Protein AF-A0A383ABK2-F1 (afdb_monomer)

Nearest PDB structures (foldseek):
  7lbv-assembly1_A  TM=5.740E-01  e=1.210E-03  Cutibacterium acnes
  1w8o-assembly1_A  TM=5.977E-01  e=2.515E-03  Micromonospora viridifaciens
  2ber-assembly1_A  TM=5.887E-01  e=2.649E-03  Micromonospora viridifaciens
  1eut-assembly1_A  TM=6.131E-01  e=5.799E-03  Micromonospora viridifaciens
  6tvi-assembly1_AAA  TM=5.372E-01  e=9.731E-02  Salmonella enterica subsp. enterica serovar Typhimurium str. LT2

pLDDT: mean 92.44, std 6.37, range [46.06, 98.0]

Sequence (252 aa):
NAAQARYPSAISSEEYPYAIWTETTSEVDDWSENCSEWGGRPYFSYDEFGWYGESWRYPAEIDPFYDCTKDLWTGSVGHGYDSTTDHVSVVFDDWTRGGSYLFKSEAVEDGYIVNGFETLIVNPAHLGTDGYSSAAILSMNDNGQGLLGIDGIFAGNDMDAGTCTAPAANITCNKTAMFKITDNFGQSWYGDQSAFDFYYVPDEVFDDILSTWPNTDVDPCTGEISEIDNFWSWYEFDMRVDGDGNPHIVMS

Radius of gyration: 20.25 Å; Cα contacts (8 Å, |Δi|>4): 611; chains: 1; bounding box: 54×49×58 Å

Foldseek 3Di:
DDFDWPQWDWDDDPFKTKIKTWTFPQPDPPRDPQFDPGQTFIWMWIQLRGPPNPRIDDIDGLAPPRDRNWAWHNKAKEWADDPPFIKIKIKTATPRQGAIWMWIFPGQDSNDGHIDHIDRPGDCQQFDDPPQKATWHKYAYHQFKIKIWIQGAGHQAHVPVRGRDPPRVVAHNARWIWMWMTRHSVPDTAADVSSVRTDTDGPVNVVVVLVPDDQWDADPVPRDIDGDDDDHFGRDKHWYADPVNDIDIDGD

Mean predicted aligned error: 5.06 Å

Seco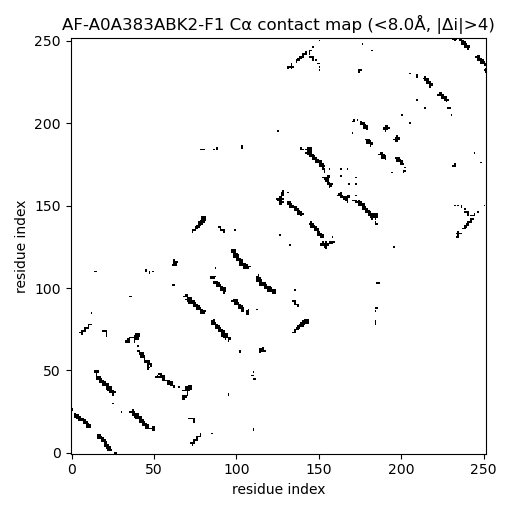ndary structure (DSSP, 8-state):
----EEEEEEEE-SS-EEEEEEEE---STT--TTS-SS-EEEEEEEBTTSTT---BPPPEES-TT--TT--EEEEEEEEEE-SS-EEEEEEEEETTT-SEEEEEEEEEETTEEEE---EEEE-GGGBSSTTSSPPPEEEE-TTS-EEEEEEE-BTTEETTTTEE-TTGGGT-SS-EEEEEEESSTTSS-B--GGGTT-EE--HHHHHHHHHHS-SEEE-TTT--EEE-------S-EEEEE-TTS-EEEEE-

Organism: NCBI:txid408172

Structure (mmCIF, N/CA/C/O backbone):
data_AF-A0A383ABK2-F1
#
_entry.id   AF-A0A383ABK2-F1
#
loop_
_atom_site.group_PDB
_atom_site.id
_atom_site.type_symbol
_atom_site.label_atom_id
_atom_site.label_alt_id
_atom_site.label_comp_id
_atom_site.label_asym_id
_atom_site.label_entity_id
_atom_site.label_seq_id
_atom_site.pdbx_PDB_ins_code
_atom_site.Cartn_x
_atom_site.Cartn_y
_atom_site.Cartn_z
_atom_site.occupancy
_atom_site.B_iso_or_equiv
_atom_site.auth_seq_id
_atom_site.auth_comp_id
_atom_site.auth_asym_id
_atom_site.auth_atom_id
_atom_site.pdbx_PDB_model_num
ATOM 1 N N . ASN A 1 1 ? 16.748 22.749 -9.216 1.00 46.69 1 ASN A N 1
ATOM 2 C CA . ASN A 1 1 ? 15.938 22.497 -8.010 1.00 46.69 1 ASN A CA 1
ATOM 3 C C . ASN A 1 1 ? 16.347 21.163 -7.444 1.00 46.69 1 ASN A C 1
ATOM 5 O O . ASN A 1 1 ? 16.543 20.234 -8.216 1.00 46.69 1 ASN A O 1
ATOM 9 N N . ALA A 1 2 ? 16.658 21.126 -6.151 1.00 46.06 2 ALA A N 1
ATOM 10 C CA . ALA A 1 2 ? 17.036 19.885 -5.494 1.00 46.06 2 ALA A CA 1
ATOM 11 C C . ALA A 1 2 ? 15.745 19.119 -5.231 1.00 46.06 2 ALA A C 1
ATOM 13 O O . ALA A 1 2 ? 14.941 19.551 -4.412 1.00 46.06 2 ALA A O 1
ATOM 14 N N . ALA A 1 3 ? 15.541 18.031 -5.962 1.00 62.81 3 ALA A N 1
ATOM 15 C CA . ALA A 1 3 ? 14.481 17.104 -5.648 1.00 62.81 3 ALA A CA 1
ATOM 16 C C . ALA A 1 3 ? 14.755 16.506 -4.261 1.00 62.81 3 ALA A C 1
ATOM 18 O O . ALA A 1 3 ? 15.840 15.980 -3.997 1.00 62.81 3 ALA A O 1
ATOM 19 N N . GLN A 1 4 ? 13.818 16.685 -3.336 1.00 72.94 4 GLN A N 1
ATOM 20 C CA . GLN A 1 4 ? 13.928 16.148 -1.986 1.00 72.94 4 GLN A CA 1
ATOM 21 C C . GLN A 1 4 ? 13.323 14.750 -1.994 1.00 72.94 4 GLN A C 1
ATOM 23 O O . GLN A 1 4 ? 12.107 14.620 -2.108 1.00 72.94 4 GLN A O 1
ATOM 28 N N . ALA A 1 5 ? 14.161 13.720 -1.875 1.00 80.31 5 ALA A N 1
ATOM 29 C CA . ALA A 1 5 ? 13.678 12.356 -1.710 1.00 80.31 5 ALA A CA 1
ATOM 30 C C . ALA A 1 5 ? 12.906 12.231 -0.386 1.00 80.31 5 ALA A C 1
ATOM 32 O O . ALA A 1 5 ? 13.421 12.572 0.684 1.00 80.31 5 ALA A O 1
ATOM 33 N N . ARG A 1 6 ? 11.668 11.747 -0.465 1.00 86.75 6 ARG A N 1
ATOM 34 C CA . ARG A 1 6 ? 10.767 11.488 0.663 1.00 86.75 6 ARG A CA 1
ATOM 35 C C . ARG A 1 6 ? 10.250 10.056 0.589 1.00 86.75 6 ARG A C 1
ATOM 37 O O . ARG A 1 6 ? 10.225 9.462 -0.487 1.00 86.75 6 ARG A O 1
ATOM 44 N N . TYR A 1 7 ? 9.842 9.534 1.745 1.00 86.75 7 TYR A N 1
ATOM 45 C CA . TYR A 1 7 ? 9.291 8.182 1.900 1.00 86.75 7 TYR A CA 1
ATOM 46 C C . TYR A 1 7 ? 10.154 7.103 1.225 1.00 86.75 7 TYR A C 1
ATOM 48 O O . TYR A 1 7 ? 9.675 6.408 0.329 1.00 86.75 7 TYR A O 1
ATOM 56 N N . PRO A 1 8 ? 11.450 7.004 1.586 1.00 90.19 8 PRO A N 1
ATOM 57 C CA . PRO A 1 8 ? 12.318 6.010 0.987 1.00 90.19 8 PRO A CA 1
ATOM 58 C C . PRO A 1 8 ? 11.862 4.609 1.392 1.00 90.19 8 PRO A C 1
ATOM 60 O O . PRO A 1 8 ? 11.697 4.311 2.575 1.00 90.19 8 PRO A O 1
ATOM 63 N N . SER A 1 9 ? 11.739 3.753 0.392 1.00 88.69 9 SER A N 1
ATOM 64 C CA . SER A 1 9 ? 11.469 2.332 0.516 1.00 88.69 9 SER A CA 1
ATOM 65 C C . SER A 1 9 ? 12.570 1.564 -0.199 1.00 88.69 9 SER A C 1
ATOM 67 O O . SER A 1 9 ? 13.155 2.034 -1.177 1.00 88.69 9 SER A O 1
ATOM 69 N N . ALA A 1 10 ? 12.890 0.382 0.309 1.00 92.00 10 ALA A N 1
ATOM 70 C CA . ALA A 1 10 ? 13.910 -0.470 -0.274 1.00 92.00 10 ALA A CA 1
ATOM 71 C C . ALA A 1 10 ? 13.373 -1.886 -0.405 1.00 92.00 10 ALA A C 1
ATOM 73 O O . ALA A 1 10 ? 12.669 -2.381 0.476 1.00 92.00 10 ALA A O 1
ATOM 74 N N . ILE A 1 11 ? 13.734 -2.529 -1.506 1.00 92.94 11 ILE A N 1
ATOM 75 C CA . ILE A 1 11 ? 13.488 -3.946 -1.726 1.00 92.94 11 ILE A CA 1
ATOM 76 C C . ILE A 1 11 ? 14.643 -4.529 -2.523 1.00 92.94 11 ILE A C 1
ATOM 78 O O . ILE A 1 11 ? 15.494 -3.797 -3.026 1.00 92.94 11 ILE A O 1
ATOM 82 N N . SER A 1 12 ? 14.709 -5.843 -2.633 1.00 91.88 12 SER A N 1
ATOM 83 C CA . SER A 1 12 ? 15.757 -6.494 -3.401 1.00 91.88 12 SER A CA 1
ATOM 84 C C . SER A 1 12 ? 15.270 -7.795 -3.990 1.00 91.88 12 SER A C 1
ATOM 86 O O . SER A 1 12 ? 14.573 -8.536 -3.300 1.00 91.88 12 SER A O 1
ATOM 88 N N . SER A 1 13 ? 15.725 -8.098 -5.200 1.00 91.62 13 SER A N 1
ATOM 89 C CA . SER A 1 13 ? 15.761 -9.474 -5.680 1.00 91.62 13 SER A CA 1
ATOM 90 C C . SER A 1 13 ? 17.061 -10.154 -5.235 1.00 91.62 13 SER A C 1
ATOM 92 O O . SER A 1 13 ? 17.913 -9.552 -4.568 1.00 91.62 13 SER A O 1
ATOM 94 N N . GLU A 1 14 ? 17.231 -11.419 -5.617 1.00 90.81 14 GLU A N 1
ATOM 95 C CA . GLU A 1 14 ? 18.488 -12.140 -5.399 1.00 90.81 14 GLU A CA 1
ATOM 96 C C . GLU A 1 14 ? 19.683 -11.413 -6.042 1.00 90.81 14 GLU A C 1
ATOM 98 O O . GLU A 1 14 ? 20.772 -11.390 -5.471 1.00 90.81 14 GLU A O 1
ATOM 103 N N . GLU A 1 15 ? 19.472 -10.769 -7.192 1.00 93.25 15 GLU A N 1
ATOM 104 C CA . GLU A 1 15 ? 20.544 -10.173 -7.993 1.00 93.25 15 GLU A CA 1
ATOM 105 C C . GLU A 1 15 ? 20.680 -8.655 -7.806 1.00 93.25 15 GLU A C 1
ATOM 107 O O . GLU A 1 15 ? 21.800 -8.140 -7.851 1.00 93.25 15 GLU A O 1
ATOM 112 N N . TYR A 1 16 ? 19.579 -7.937 -7.554 1.00 95.62 16 TYR A N 1
ATOM 113 C CA . TYR A 1 16 ? 19.549 -6.473 -7.610 1.00 95.62 16 TYR A CA 1
ATOM 114 C C . TYR A 1 16 ? 18.963 -5.830 -6.341 1.00 95.62 16 TYR A C 1
ATOM 116 O O . TYR A 1 16 ? 17.851 -6.179 -5.930 1.00 95.62 16 TYR A O 1
ATOM 124 N N . PRO A 1 17 ? 19.655 -4.844 -5.735 1.00 96.31 17 PRO A N 1
ATOM 125 C CA . PRO A 1 17 ? 19.072 -3.962 -4.730 1.00 96.31 17 PRO A CA 1
ATOM 126 C C . PRO A 1 17 ? 18.331 -2.788 -5.371 1.00 96.31 17 PRO A C 1
ATOM 128 O O . PRO A 1 17 ? 18.861 -2.133 -6.266 1.00 96.31 17 PRO A O 1
ATOM 131 N N . TYR A 1 18 ? 17.157 -2.455 -4.841 1.00 96.31 18 TYR A N 1
ATOM 132 C CA . TYR A 1 18 ? 16.328 -1.345 -5.300 1.00 96.31 18 TYR A CA 1
ATOM 133 C C . TYR A 1 18 ? 16.135 -0.306 -4.201 1.00 96.31 18 TYR A C 1
ATOM 135 O O . TYR A 1 18 ? 15.803 -0.629 -3.058 1.00 96.31 18 TYR A O 1
ATOM 143 N N . ALA A 1 19 ? 16.274 0.960 -4.580 1.00 95.38 19 ALA A N 1
ATOM 144 C CA . ALA A 1 19 ? 15.824 2.103 -3.804 1.00 95.38 19 ALA A CA 1
ATOM 145 C C . ALA A 1 19 ? 14.643 2.748 -4.527 1.00 95.38 19 ALA A C 1
ATOM 147 O O . ALA A 1 19 ? 14.711 2.995 -5.730 1.00 95.38 19 ALA A O 1
ATOM 148 N N . ILE A 1 20 ? 13.574 3.030 -3.791 1.00 95.88 20 ILE A N 1
ATOM 149 C CA . ILE A 1 20 ? 12.342 3.645 -4.285 1.00 95.88 20 ILE A CA 1
ATOM 150 C C . ILE A 1 20 ? 12.056 4.854 -3.400 1.00 95.88 20 ILE A C 1
ATOM 152 O O . ILE A 1 20 ? 12.185 4.779 -2.180 1.00 95.88 20 ILE A O 1
ATOM 156 N N . TRP A 1 21 ? 11.705 5.988 -3.990 1.00 95.38 21 TRP A N 1
ATOM 157 C CA . TRP A 1 21 ? 11.378 7.203 -3.244 1.00 95.38 21 TRP A CA 1
ATOM 158 C C . TRP A 1 21 ? 10.418 8.073 -4.038 1.00 95.38 21 TRP A C 1
ATOM 160 O O . TRP A 1 21 ? 10.170 7.843 -5.218 1.00 95.38 21 TRP A O 1
ATOM 170 N N . THR A 1 22 ? 9.881 9.096 -3.387 1.00 95.00 22 THR A N 1
ATOM 171 C CA . THR A 1 22 ? 9.073 10.130 -4.037 1.00 95.00 22 THR A CA 1
ATOM 172 C C . THR A 1 22 ? 9.795 11.467 -3.988 1.00 95.00 22 THR A C 1
ATOM 174 O O . THR A 1 22 ? 10.429 11.790 -2.983 1.00 95.00 22 THR A O 1
ATOM 177 N N . GLU A 1 23 ? 9.698 12.260 -5.049 1.00 93.31 23 GLU A N 1
ATOM 178 C CA . GLU A 1 23 ? 10.224 13.623 -5.096 1.00 93.31 23 GLU A CA 1
ATOM 179 C C . GLU A 1 23 ? 9.106 14.657 -5.223 1.00 93.31 23 GLU A C 1
ATOM 181 O O . GLU A 1 23 ? 8.126 14.446 -5.935 1.00 93.31 23 GLU A O 1
ATOM 186 N N . THR A 1 24 ? 9.294 15.811 -4.579 1.00 91.94 24 THR A N 1
ATOM 187 C CA . THR A 1 24 ? 8.449 16.995 -4.780 1.00 91.94 24 THR A CA 1
ATOM 188 C C . THR A 1 24 ? 8.772 17.631 -6.130 1.00 91.94 24 THR A C 1
ATOM 190 O O . THR A 1 24 ? 9.904 18.074 -6.349 1.00 91.94 24 THR A O 1
ATOM 193 N N . THR A 1 25 ? 7.789 17.714 -7.029 1.00 89.88 25 THR A N 1
ATOM 194 C CA . THR A 1 25 ? 7.972 18.347 -8.349 1.00 89.88 25 THR A CA 1
ATOM 195 C C . THR A 1 25 ? 7.396 19.759 -8.445 1.00 89.88 25 THR A C 1
ATOM 197 O O . THR A 1 25 ? 7.758 20.486 -9.371 1.00 89.88 25 THR A O 1
ATOM 200 N N . SER A 1 26 ? 6.600 20.190 -7.459 1.00 88.00 26 SER A N 1
ATOM 201 C CA . SER A 1 26 ? 5.962 21.512 -7.455 1.00 88.00 26 SER A CA 1
ATOM 202 C C . SER A 1 26 ? 6.860 22.690 -7.080 1.00 88.00 26 SER A C 1
ATOM 204 O O . SER A 1 26 ? 6.487 23.842 -7.295 1.00 88.00 26 SER A O 1
ATOM 206 N N . GLU A 1 27 ? 8.073 22.442 -6.580 1.00 84.12 27 GLU A N 1
ATOM 207 C CA . GLU A 1 27 ? 9.038 23.489 -6.217 1.00 84.12 27 GLU A CA 1
ATOM 208 C C . GLU A 1 27 ? 9.735 24.087 -7.461 1.00 84.12 27 GLU A C 1
ATOM 210 O O . GLU A 1 27 ? 10.964 24.070 -7.577 1.00 84.12 27 GLU A O 1
ATOM 215 N N . VAL A 1 28 ? 8.964 24.590 -8.432 1.00 82.94 28 VAL A N 1
ATOM 216 C CA . VAL A 1 28 ? 9.423 25.248 -9.670 1.00 82.94 28 VAL A CA 1
ATOM 217 C C . VAL A 1 28 ? 8.567 26.487 -9.970 1.00 82.94 28 VAL A C 1
ATOM 219 O O . VAL A 1 28 ? 7.368 26.489 -9.712 1.00 82.94 28 VAL A O 1
ATOM 222 N N . ASP A 1 29 ? 9.170 27.530 -10.554 1.00 81.06 29 ASP A N 1
ATOM 223 C CA . ASP A 1 29 ? 8.500 28.826 -10.791 1.00 81.06 29 ASP A CA 1
ATOM 224 C C . ASP A 1 29 ? 7.258 28.733 -11.708 1.00 81.06 29 ASP A C 1
ATOM 226 O O . ASP A 1 29 ? 6.362 29.567 -11.611 1.00 81.06 29 ASP A O 1
ATOM 230 N N . ASP A 1 30 ? 7.193 27.711 -12.571 1.00 84.06 30 ASP A N 1
ATOM 231 C CA . ASP A 1 30 ? 6.128 27.508 -13.565 1.00 84.06 30 ASP A CA 1
ATOM 232 C C . ASP A 1 30 ? 5.172 26.347 -13.206 1.00 84.06 30 ASP A C 1
ATOM 234 O O . ASP A 1 30 ? 4.516 25.780 -14.087 1.00 84.06 30 ASP A O 1
ATOM 238 N N . TRP A 1 31 ? 5.090 25.945 -11.930 1.00 89.31 31 TRP A N 1
ATOM 239 C CA . TRP A 1 31 ? 4.130 24.917 -11.511 1.00 89.31 31 TRP A CA 1
ATOM 240 C C . TRP A 1 31 ? 2.694 25.433 -11.664 1.00 89.31 31 TRP A C 1
ATOM 242 O O . TRP A 1 31 ? 2.334 26.485 -11.137 1.00 89.31 31 TRP A O 1
ATOM 252 N N . SER A 1 32 ? 1.868 24.723 -12.436 1.00 89.31 32 SER A N 1
ATOM 253 C CA . SER A 1 32 ? 0.526 25.205 -12.779 1.00 89.31 32 SER A CA 1
ATOM 254 C C . SER A 1 32 ? -0.443 25.069 -11.604 1.00 89.31 32 SER A C 1
ATOM 256 O O . SER A 1 32 ? -0.433 24.069 -10.902 1.00 89.31 32 SER A O 1
ATOM 258 N N . GLU A 1 33 ? -1.373 26.018 -11.468 1.00 88.94 33 GLU A N 1
ATOM 259 C CA . GLU A 1 33 ? -2.493 25.935 -10.512 1.00 88.94 33 GLU A CA 1
ATOM 260 C C . GLU A 1 33 ? -3.436 24.743 -10.769 1.00 88.94 33 GLU A C 1
ATOM 262 O O . GLU A 1 33 ? -4.209 24.373 -9.892 1.00 88.94 33 GLU A O 1
ATOM 267 N N . ASN A 1 34 ? -3.395 24.143 -11.967 1.00 90.44 34 ASN A N 1
ATOM 268 C CA . ASN A 1 34 ? -4.154 22.925 -12.278 1.00 90.44 34 ASN A CA 1
ATOM 269 C C . ASN A 1 34 ? -3.419 21.636 -11.869 1.00 90.44 34 ASN A C 1
ATOM 271 O O . ASN A 1 34 ? -3.938 20.547 -12.103 1.00 90.44 34 ASN A O 1
ATOM 275 N N . CYS A 1 35 ? -2.204 21.753 -11.338 1.00 93.62 35 CYS A N 1
ATOM 276 C CA . CYS A 1 35 ? -1.422 20.637 -10.831 1.00 93.62 35 CYS A CA 1
ATOM 277 C C . CYS A 1 35 ? -1.678 20.438 -9.326 1.00 93.62 35 CYS A C 1
ATOM 279 O O . CYS A 1 35 ? -2.114 21.355 -8.631 1.00 93.62 35 CYS A O 1
ATOM 281 N N . SER A 1 36 ? -1.381 19.245 -8.817 1.00 93.88 36 SER A N 1
ATOM 282 C CA . SER A 1 36 ? -1.355 18.910 -7.394 1.00 93.88 36 SER A CA 1
ATOM 283 C C . SER A 1 36 ? -0.447 19.853 -6.611 1.00 93.88 36 SER A C 1
ATOM 285 O O . SER A 1 36 ? 0.540 20.352 -7.154 1.00 93.88 36 SER A O 1
ATOM 287 N N . GLU A 1 37 ? -0.706 20.029 -5.320 1.00 90.62 37 GLU A N 1
ATOM 288 C CA . GLU A 1 37 ? 0.044 20.969 -4.479 1.00 90.62 37 GLU A CA 1
ATOM 289 C C . GLU A 1 37 ? 1.544 20.633 -4.393 1.00 90.62 37 GLU A C 1
ATOM 291 O O . GLU A 1 37 ? 2.386 21.531 -4.483 1.00 90.62 37 GLU A O 1
ATOM 296 N N . TRP A 1 38 ? 1.893 19.348 -4.275 1.00 90.06 38 TRP A N 1
ATOM 297 C CA . TRP A 1 38 ? 3.274 18.915 -4.031 1.00 90.06 38 TRP A CA 1
ATOM 298 C C . TRP A 1 38 ? 3.916 18.198 -5.228 1.00 90.06 38 TRP A C 1
ATOM 300 O O . TRP A 1 38 ? 5.142 18.224 -5.389 1.00 90.06 38 TRP A O 1
ATOM 310 N N . GLY A 1 39 ? 3.109 17.615 -6.114 1.00 92.62 39 GLY A N 1
ATOM 311 C CA . GLY A 1 39 ? 3.602 16.924 -7.302 1.00 92.62 39 GLY A CA 1
ATOM 312 C C . GLY A 1 39 ? 4.430 15.702 -6.930 1.00 92.62 39 GLY A C 1
ATOM 313 O O . GLY A 1 39 ? 5.564 15.576 -7.398 1.00 92.62 39 GLY A O 1
ATOM 314 N N . GLY A 1 40 ? 3.910 14.868 -6.030 1.00 94.44 40 GLY A N 1
ATOM 315 C CA . GLY A 1 40 ? 4.530 13.624 -5.592 1.00 94.44 40 GLY A CA 1
ATOM 316 C C . GLY A 1 40 ? 4.783 12.695 -6.766 1.00 94.44 40 GLY A C 1
ATOM 317 O O . GLY A 1 40 ? 3.861 12.075 -7.299 1.00 94.44 40 GLY A O 1
ATOM 318 N N . ARG A 1 41 ? 6.052 12.623 -7.180 1.00 95.12 41 ARG A N 1
ATOM 319 C CA . ARG A 1 41 ? 6.498 11.828 -8.323 1.00 95.12 41 ARG A CA 1
ATOM 320 C C . ARG A 1 41 ? 7.400 10.685 -7.856 1.00 95.12 41 ARG A C 1
ATOM 322 O O . ARG A 1 41 ? 8.488 10.960 -7.340 1.00 95.12 41 ARG A O 1
ATOM 329 N N . PRO A 1 42 ? 6.971 9.422 -8.005 1.00 95.81 42 PRO A N 1
ATOM 330 C CA . PRO A 1 42 ? 7.721 8.275 -7.524 1.00 95.81 42 PRO A CA 1
ATOM 331 C C . PRO A 1 42 ? 8.781 7.815 -8.527 1.00 95.81 42 PRO A C 1
ATOM 333 O O . PRO A 1 42 ? 8.529 7.696 -9.729 1.00 95.81 42 PRO A O 1
ATOM 336 N N . TYR A 1 43 ? 9.958 7.493 -8.002 1.00 95.88 43 TYR A N 1
ATOM 337 C CA . TYR A 1 43 ? 11.109 7.011 -8.751 1.00 95.88 43 TYR A CA 1
ATOM 338 C C . TYR A 1 43 ? 11.689 5.750 -8.127 1.00 95.88 43 TYR A C 1
ATOM 340 O O . TYR A 1 43 ? 11.526 5.491 -6.932 1.00 95.88 43 TYR A O 1
ATOM 348 N N . PHE A 1 44 ? 12.439 5.008 -8.934 1.00 96.12 44 PHE A N 1
ATOM 349 C CA . PHE A 1 44 ? 13.318 3.952 -8.458 1.00 96.12 44 PHE A CA 1
ATOM 350 C C . PHE A 1 44 ? 14.701 4.024 -9.101 1.00 96.12 44 PHE A C 1
ATOM 352 O O . PHE A 1 44 ? 14.888 4.558 -10.194 1.00 96.12 44 PHE A O 1
ATOM 359 N N . SER A 1 45 ? 15.685 3.455 -8.419 1.00 96.06 45 SER A N 1
ATOM 360 C CA . SER A 1 45 ? 17.028 3.202 -8.932 1.00 96.06 45 SER A CA 1
ATOM 361 C C . SER A 1 45 ? 17.549 1.896 -8.337 1.00 96.06 45 SER A C 1
ATOM 363 O O . SER A 1 45 ? 17.046 1.421 -7.318 1.00 96.06 45 SER A O 1
ATOM 365 N N . TYR A 1 46 ? 18.531 1.302 -8.999 1.00 96.88 46 TYR A N 1
ATOM 366 C CA . TYR A 1 46 ? 19.151 0.042 -8.615 1.00 96.88 46 TYR A CA 1
ATOM 367 C C . TYR A 1 46 ? 20.615 0.026 -9.060 1.00 96.88 46 TYR A C 1
ATOM 369 O O . TYR A 1 46 ? 21.019 0.829 -9.910 1.00 96.88 46 TYR A O 1
ATOM 377 N N . ASP A 1 47 ? 21.406 -0.875 -8.483 1.00 96.88 47 ASP A N 1
ATOM 378 C CA . ASP A 1 47 ? 22.793 -1.097 -8.900 1.00 96.88 47 ASP A CA 1
ATOM 379 C C . ASP A 1 47 ? 22.817 -1.870 -10.228 1.00 96.88 47 ASP A C 1
ATOM 381 O O . ASP A 1 47 ? 22.374 -3.014 -10.295 1.00 96.88 47 ASP A O 1
ATOM 385 N N . GLU A 1 48 ? 23.299 -1.252 -11.307 1.00 95.12 48 GLU A N 1
ATOM 386 C CA . GLU A 1 48 ? 23.206 -1.796 -12.668 1.00 95.12 48 GLU A CA 1
ATOM 387 C C . GLU A 1 48 ? 24.036 -3.072 -12.876 1.00 95.12 48 GLU A C 1
ATOM 389 O O . GLU A 1 48 ? 23.792 -3.814 -13.827 1.00 95.12 48 GLU A O 1
ATOM 394 N N . PHE A 1 49 ? 24.985 -3.356 -11.976 1.00 95.12 49 PHE A N 1
ATOM 395 C CA . PHE A 1 49 ? 25.753 -4.604 -11.967 1.00 95.12 49 PHE A CA 1
ATOM 396 C C . PHE A 1 49 ? 25.338 -5.555 -10.834 1.00 95.12 49 PHE A C 1
ATOM 398 O O . PHE A 1 49 ? 26.060 -6.508 -10.540 1.00 95.12 49 PHE A O 1
ATOM 405 N N . GLY A 1 50 ? 24.177 -5.312 -10.223 1.00 94.44 50 GLY A N 1
ATOM 406 C CA . GLY A 1 50 ? 23.649 -6.099 -9.118 1.00 94.44 50 GLY A CA 1
ATOM 407 C C . GLY A 1 50 ? 24.334 -5.789 -7.791 1.00 94.44 50 GLY A C 1
ATOM 408 O O . GLY A 1 50 ? 25.005 -4.770 -7.619 1.00 94.44 50 GLY A O 1
ATOM 409 N N . TRP A 1 51 ? 24.152 -6.667 -6.810 1.00 94.25 51 TRP A N 1
ATOM 410 C CA . TRP A 1 51 ? 24.786 -6.510 -5.503 1.00 94.25 51 TRP A CA 1
ATOM 411 C C . TRP A 1 51 ? 26.305 -6.310 -5.611 1.00 94.25 51 TRP A C 1
ATOM 413 O O . TRP A 1 51 ? 27.012 -7.111 -6.222 1.00 94.25 51 TRP A O 1
ATOM 423 N N . TYR A 1 52 ? 26.810 -5.268 -4.940 1.00 93.88 52 TYR A N 1
ATOM 424 C CA . TYR A 1 52 ? 28.227 -4.869 -4.942 1.00 93.88 52 TYR A CA 1
ATOM 425 C C . TYR A 1 52 ? 28.763 -4.373 -6.297 1.00 93.88 52 TYR A C 1
ATOM 427 O O . TYR A 1 52 ? 29.978 -4.352 -6.497 1.00 93.88 52 TYR A O 1
ATOM 435 N N . GLY A 1 53 ? 27.885 -3.967 -7.214 1.00 93.44 53 GLY A N 1
ATOM 436 C CA . GLY A 1 53 ? 28.269 -3.378 -8.493 1.00 93.44 53 GLY A CA 1
ATOM 437 C C . GLY A 1 53 ? 28.848 -1.963 -8.389 1.00 93.44 53 GLY A C 1
ATOM 438 O O . GLY A 1 53 ? 29.640 -1.556 -9.239 1.00 93.44 53 GLY A O 1
ATOM 439 N N . GLU A 1 54 ? 28.499 -1.240 -7.321 1.00 92.69 54 GLU A N 1
ATOM 440 C CA . GLU A 1 54 ? 28.928 0.129 -7.001 1.00 92.69 54 GLU A CA 1
ATOM 441 C C . GLU A 1 54 ? 28.497 1.185 -8.040 1.00 92.69 54 GLU A C 1
ATOM 443 O O . GLU A 1 54 ? 28.980 2.321 -7.999 1.00 92.69 54 GLU A O 1
ATOM 448 N N . SER A 1 55 ? 27.564 0.855 -8.944 1.00 94.31 55 SER A N 1
ATOM 449 C CA . SER A 1 55 ? 27.106 1.755 -10.007 1.00 94.31 55 SER A CA 1
ATOM 450 C C . SER A 1 55 ? 25.585 1.815 -10.068 1.00 94.31 55 SER A C 1
ATOM 452 O O . SER A 1 55 ? 24.921 0.911 -10.559 1.00 94.31 55 SER A O 1
ATOM 454 N N . TRP A 1 56 ? 25.010 2.908 -9.570 1.00 94.44 56 TRP A N 1
ATOM 455 C CA . TRP A 1 56 ? 23.559 3.085 -9.545 1.00 94.44 56 TRP A CA 1
ATOM 456 C C . TRP A 1 56 ? 23.054 3.702 -10.843 1.00 94.44 56 TRP A C 1
ATOM 458 O O . TRP A 1 56 ? 23.542 4.746 -11.291 1.00 94.44 56 TRP A O 1
ATOM 468 N N . ARG A 1 57 ? 22.025 3.083 -11.424 1.00 94.69 57 ARG A N 1
ATOM 469 C CA . ARG A 1 57 ? 21.362 3.592 -12.623 1.00 94.69 57 ARG A CA 1
ATOM 470 C C . ARG A 1 57 ? 20.707 4.946 -12.342 1.00 94.69 57 ARG A C 1
ATOM 472 O O . ARG A 1 57 ? 20.206 5.195 -11.246 1.00 94.69 57 ARG A O 1
ATOM 479 N N . TYR A 1 58 ? 20.661 5.823 -13.346 1.00 94.44 58 TYR A N 1
ATOM 480 C CA . TYR A 1 58 ? 19.902 7.070 -13.218 1.00 94.44 58 TYR A CA 1
ATOM 481 C C . TYR A 1 58 ? 18.431 6.769 -12.859 1.00 94.44 58 TYR A C 1
ATOM 483 O O . TYR A 1 58 ? 17.875 5.837 -13.450 1.00 94.44 58 TYR A O 1
ATOM 491 N N . PRO A 1 59 ? 17.815 7.521 -11.924 1.00 94.31 59 PRO A N 1
ATOM 492 C CA . PRO A 1 59 ? 16.460 7.245 -11.462 1.00 94.31 59 PRO A CA 1
ATOM 493 C C . PRO A 1 59 ? 15.450 7.145 -12.604 1.00 94.31 59 PRO A C 1
ATOM 495 O O . PRO A 1 59 ? 15.477 7.939 -13.549 1.00 94.31 59 PRO A O 1
ATOM 498 N N . ALA A 1 60 ? 14.561 6.166 -12.502 1.00 94.88 60 ALA A N 1
ATOM 499 C CA . ALA A 1 60 ? 13.520 5.885 -13.472 1.00 94.88 60 ALA A CA 1
ATOM 500 C C . ALA A 1 60 ? 12.121 6.044 -12.868 1.00 94.88 60 ALA A C 1
ATOM 502 O O . ALA A 1 60 ? 11.911 5.895 -11.667 1.00 94.88 60 ALA A O 1
ATOM 503 N N . GLU A 1 61 ? 11.188 6.332 -13.768 1.00 94.44 61 GLU A N 1
ATOM 504 C CA . GLU A 1 61 ? 9.736 6.410 -13.597 1.00 94.44 61 GLU A CA 1
ATOM 505 C C . GLU A 1 61 ? 9.103 5.221 -12.881 1.00 94.44 61 GLU A C 1
ATOM 507 O O . GLU A 1 61 ? 9.124 4.156 -13.494 1.00 94.44 61 GLU A O 1
ATOM 512 N N . ILE A 1 62 ? 8.482 5.341 -11.700 1.00 96.12 62 ILE A N 1
ATOM 513 C CA . ILE A 1 62 ? 7.543 4.276 -11.295 1.00 96.12 62 ILE A CA 1
ATOM 514 C C . ILE A 1 62 ? 6.252 4.356 -12.117 1.00 96.12 62 ILE A C 1
ATOM 516 O O . ILE A 1 62 ? 5.776 3.317 -12.565 1.00 96.12 62 ILE A O 1
ATOM 520 N N . ASP A 1 63 ? 5.724 5.563 -12.344 1.00 95.75 63 ASP A N 1
ATOM 521 C CA . ASP A 1 63 ? 4.526 5.803 -13.156 1.00 95.75 63 ASP A CA 1
ATOM 522 C C . ASP A 1 63 ? 4.908 6.358 -14.543 1.00 95.75 63 ASP A C 1
ATOM 524 O O . ASP A 1 63 ? 5.240 7.541 -14.656 1.00 95.75 63 ASP A O 1
ATOM 528 N N . PRO A 1 64 ? 4.833 5.557 -15.624 1.00 90.06 64 PRO A N 1
ATOM 529 C CA . PRO A 1 64 ? 5.124 6.027 -16.981 1.00 90.06 64 PRO A CA 1
ATOM 530 C C . PRO A 1 64 ? 4.133 7.080 -17.502 1.00 90.06 64 PRO A C 1
ATOM 532 O O . PRO A 1 64 ? 4.395 7.725 -18.519 1.00 90.06 64 PRO A O 1
ATOM 535 N N . PHE A 1 65 ? 2.982 7.229 -16.842 1.00 93.62 65 PHE A N 1
ATOM 536 C CA . PHE A 1 65 ? 1.910 8.162 -17.182 1.00 93.62 65 PHE A CA 1
ATOM 537 C C . PHE A 1 65 ? 1.734 9.223 -16.100 1.00 93.62 65 PHE A C 1
ATOM 539 O O . PHE A 1 65 ? 0.633 9.759 -15.940 1.00 93.62 65 PHE A O 1
ATOM 546 N N . TYR A 1 66 ? 2.803 9.521 -15.358 1.00 94.19 66 TYR A N 1
ATOM 547 C CA . TYR A 1 66 ? 2.782 10.612 -14.405 1.00 94.19 66 TYR A CA 1
ATOM 548 C C . TYR A 1 66 ? 2.418 11.917 -15.118 1.00 94.19 66 TYR A C 1
ATOM 550 O O . TYR A 1 66 ? 3.015 12.305 -16.128 1.00 94.19 66 TYR A O 1
ATOM 558 N N . ASP A 1 67 ? 1.448 12.620 -14.551 1.00 93.00 67 ASP A N 1
ATOM 559 C CA . ASP A 1 67 ? 1.149 13.997 -14.886 1.00 93.00 67 ASP A CA 1
ATOM 560 C C . ASP A 1 67 ? 1.022 14.805 -13.598 1.00 93.00 67 ASP A C 1
ATOM 562 O O . ASP A 1 67 ? 0.924 14.263 -12.498 1.00 93.00 67 ASP A O 1
ATOM 566 N N . CYS A 1 68 ? 1.038 16.126 -13.736 1.00 92.69 68 CYS A N 1
ATOM 567 C CA . CYS A 1 68 ? 1.088 16.999 -12.579 1.00 92.69 68 CYS A CA 1
ATOM 568 C C . CYS A 1 68 ? -0.206 17.026 -11.754 1.00 92.69 68 CYS A C 1
ATOM 570 O O . CYS A 1 68 ? -0.234 17.725 -10.756 1.00 92.69 68 CYS A O 1
ATOM 572 N N . THR A 1 69 ? -1.282 16.341 -12.156 1.00 94.62 69 THR A N 1
ATOM 573 C CA . THR A 1 69 ? -2.522 16.236 -11.366 1.00 94.62 69 THR A CA 1
ATOM 574 C C . THR A 1 69 ? -2.455 15.132 -10.311 1.00 94.62 69 THR A C 1
ATOM 576 O O . THR A 1 69 ? -3.320 15.076 -9.435 1.00 94.62 69 THR A O 1
ATOM 579 N N . LYS A 1 70 ? -1.439 14.265 -10.390 1.00 95.12 70 LYS A N 1
ATOM 580 C CA . LYS A 1 70 ? -1.183 13.180 -9.442 1.00 95.12 70 LYS A CA 1
ATOM 581 C C . LYS A 1 70 ? 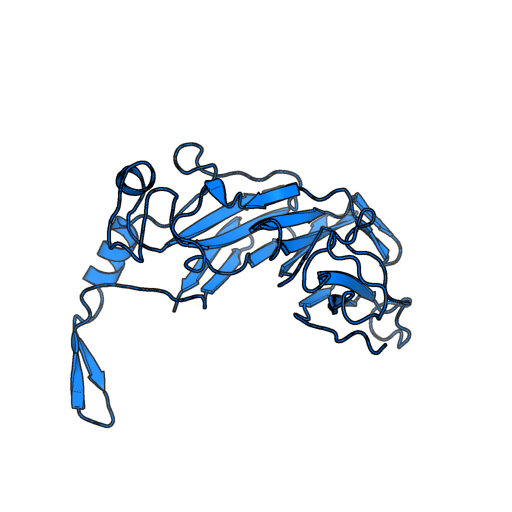-0.253 13.640 -8.330 1.00 95.12 70 LYS A C 1
ATOM 583 O O . LYS A 1 70 ? 0.669 14.416 -8.567 1.00 95.12 70 LYS A O 1
ATOM 588 N N . ASP A 1 71 ? -0.469 13.101 -7.138 1.00 95.12 71 ASP A N 1
ATOM 589 C CA . ASP A 1 71 ? 0.294 13.464 -5.946 1.00 95.12 71 ASP A CA 1
ATOM 590 C C . ASP A 1 71 ? 0.602 12.212 -5.124 1.00 95.12 71 ASP A C 1
ATOM 592 O O . ASP A 1 71 ? 0.090 12.027 -4.022 1.00 95.12 71 ASP A O 1
ATOM 596 N N . LEU A 1 72 ? 1.378 11.305 -5.721 1.00 96.19 72 LEU A N 1
ATOM 597 C CA . LEU A 1 72 ? 1.657 9.971 -5.195 1.00 96.19 72 LEU A CA 1
ATOM 598 C C . LEU A 1 72 ? 2.720 10.057 -4.100 1.00 96.19 72 LEU A C 1
ATOM 600 O O . LEU A 1 72 ? 3.869 10.372 -4.390 1.00 96.19 72 LEU A O 1
ATOM 604 N N . TRP A 1 73 ? 2.353 9.737 -2.865 1.00 94.31 73 TRP A N 1
ATOM 605 C CA . TRP A 1 73 ? 3.198 9.783 -1.674 1.00 94.31 73 TRP A CA 1
ATOM 606 C C . TRP A 1 73 ? 3.145 8.463 -0.899 1.00 94.31 73 TRP A C 1
ATOM 608 O O . TRP A 1 73 ? 2.392 7.556 -1.236 1.00 94.31 73 TRP A O 1
ATOM 618 N N . THR A 1 74 ? 3.983 8.352 0.136 1.00 90.75 74 THR A N 1
ATOM 619 C CA . THR A 1 74 ? 4.041 7.205 1.061 1.00 90.75 74 THR A CA 1
ATOM 620 C C . THR A 1 74 ? 4.025 5.844 0.352 1.00 90.75 74 THR A C 1
ATOM 622 O O . THR A 1 74 ? 3.039 5.115 0.371 1.00 90.75 74 THR A O 1
ATOM 625 N N . GLY A 1 75 ? 5.137 5.505 -0.303 1.00 92.06 75 GLY A N 1
ATOM 626 C CA . GLY A 1 75 ? 5.252 4.260 -1.059 1.00 92.06 75 GLY A CA 1
ATOM 627 C C . GLY A 1 75 ? 5.501 3.031 -0.183 1.00 92.06 75 GLY A C 1
ATOM 628 O O . GLY A 1 75 ? 6.476 3.008 0.572 1.00 92.06 75 GLY A O 1
ATOM 629 N N . SER A 1 76 ? 4.708 1.973 -0.358 1.00 94.94 76 SER A N 1
ATOM 630 C CA . SER A 1 76 ? 4.972 0.637 0.192 1.00 94.94 76 SER A CA 1
ATOM 631 C C . SER A 1 76 ? 5.211 -0.364 -0.937 1.00 94.94 76 SER A C 1
ATOM 633 O O . SER A 1 76 ? 4.473 -0.394 -1.921 1.00 94.94 76 SER A O 1
ATOM 635 N N . VAL A 1 77 ? 6.273 -1.161 -0.825 1.00 94.44 77 VAL A N 1
ATOM 636 C CA . VAL A 1 77 ? 6.764 -2.039 -1.896 1.00 94.44 77 VAL A CA 1
ATOM 637 C C . VAL A 1 77 ? 6.720 -3.505 -1.474 1.00 94.44 77 VAL A C 1
ATOM 639 O O . VAL A 1 77 ? 7.094 -3.854 -0.357 1.00 94.44 77 VAL A O 1
ATOM 642 N N . GLY A 1 78 ? 6.301 -4.363 -2.400 1.00 93.69 78 GLY A N 1
ATOM 643 C CA . GLY A 1 78 ? 6.350 -5.814 -2.289 1.00 93.69 78 GLY A CA 1
ATOM 644 C C . GLY A 1 78 ? 7.114 -6.424 -3.460 1.00 93.69 78 GLY A C 1
ATOM 645 O O . GLY A 1 78 ? 7.032 -5.945 -4.591 1.00 93.69 78 GLY A O 1
ATOM 646 N N . HIS A 1 79 ? 7.849 -7.492 -3.177 1.00 93.81 79 HIS A N 1
ATOM 647 C CA . HIS A 1 79 ? 8.571 -8.299 -4.153 1.00 93.81 79 HIS A CA 1
ATOM 648 C C . HIS A 1 79 ? 8.258 -9.759 -3.877 1.00 93.81 79 HIS A C 1
ATOM 650 O O . HIS A 1 79 ? 8.167 -10.182 -2.726 1.00 93.81 79 HIS A O 1
ATOM 656 N N . GLY A 1 80 ? 8.056 -10.499 -4.950 1.00 91.62 80 GLY A N 1
ATOM 657 C CA . GLY A 1 80 ? 8.100 -11.947 -4.957 1.00 91.62 80 GLY A CA 1
ATOM 658 C C . GLY A 1 80 ? 8.672 -12.383 -6.295 1.00 91.62 80 GLY A C 1
ATOM 659 O O . GLY A 1 80 ? 8.779 -11.584 -7.224 1.00 91.62 80 GLY A O 1
ATOM 660 N N . TYR A 1 81 ? 9.035 -13.645 -6.420 1.00 91.25 81 TYR A N 1
ATOM 661 C CA . TYR A 1 81 ? 9.515 -14.192 -7.681 1.00 91.25 81 TYR A CA 1
ATOM 662 C C . TYR A 1 81 ? 8.935 -15.582 -7.887 1.00 91.25 81 TYR A C 1
ATOM 664 O O . TYR A 1 81 ? 8.637 -16.301 -6.936 1.00 91.25 81 TYR A O 1
ATOM 672 N N . ASP A 1 82 ? 8.783 -15.963 -9.147 1.00 87.44 82 ASP A N 1
ATOM 673 C CA . ASP A 1 82 ? 8.625 -17.360 -9.527 1.00 87.44 82 ASP A CA 1
ATOM 674 C C . ASP A 1 82 ? 9.926 -17.880 -10.154 1.00 87.44 82 ASP A C 1
ATOM 676 O O . ASP A 1 82 ? 10.935 -17.182 -10.216 1.00 87.44 82 ASP A O 1
ATOM 680 N N . SER A 1 83 ? 9.934 -19.124 -10.639 1.00 79.56 83 SER A N 1
ATOM 681 C CA . SER A 1 83 ? 11.139 -19.749 -11.209 1.00 79.56 83 SER A CA 1
ATOM 682 C C . SER A 1 83 ? 11.779 -18.998 -12.387 1.00 79.56 83 SER A C 1
ATOM 684 O O . SER A 1 83 ? 12.855 -19.390 -12.836 1.00 79.56 83 SER A O 1
ATOM 686 N N . THR A 1 84 ? 11.092 -18.004 -12.950 1.00 79.38 84 THR A N 1
ATOM 687 C CA . THR A 1 84 ? 11.467 -17.342 -14.199 1.00 79.38 84 THR A CA 1
ATOM 688 C C . THR A 1 84 ? 11.372 -15.824 -14.164 1.00 79.38 84 THR A C 1
ATOM 690 O O . THR A 1 84 ? 11.882 -15.191 -15.088 1.00 79.38 84 THR A O 1
ATOM 693 N N . THR A 1 85 ? 10.688 -15.225 -13.188 1.00 88.12 85 THR A N 1
ATOM 694 C CA . THR A 1 85 ? 10.350 -13.798 -13.239 1.00 88.12 85 THR A CA 1
ATOM 695 C C . THR A 1 85 ? 10.232 -13.193 -11.844 1.00 88.12 85 THR A C 1
ATOM 697 O O . THR A 1 85 ? 9.547 -13.737 -10.977 1.00 88.12 85 THR A O 1
ATOM 700 N N . ASP A 1 86 ? 10.875 -12.040 -11.655 1.00 93.00 86 ASP A N 1
ATOM 701 C CA . ASP A 1 86 ? 10.637 -11.154 -10.519 1.00 93.00 86 ASP A CA 1
ATOM 702 C C . ASP A 1 86 ? 9.331 -10.375 -10.713 1.00 93.00 86 ASP A C 1
ATOM 704 O O . ASP A 1 86 ? 9.061 -9.817 -11.779 1.00 93.00 86 ASP A O 1
ATOM 708 N N . HIS A 1 87 ? 8.548 -10.281 -9.645 1.00 93.94 87 HIS A N 1
ATOM 709 C CA . HIS A 1 87 ? 7.316 -9.508 -9.572 1.00 93.94 87 HIS A CA 1
ATOM 710 C C . HIS A 1 87 ? 7.488 -8.418 -8.523 1.00 93.94 87 HIS A C 1
ATOM 712 O O . HIS A 1 87 ? 7.613 -8.697 -7.330 1.00 93.94 87 HIS A O 1
ATOM 718 N N . VAL A 1 88 ? 7.476 -7.161 -8.958 1.00 94.56 88 VAL A N 1
ATOM 719 C CA . VAL A 1 88 ? 7.530 -5.996 -8.074 1.00 94.56 88 VAL A CA 1
ATOM 720 C C . VAL A 1 88 ? 6.185 -5.290 -8.108 1.00 94.56 88 VAL A C 1
ATOM 722 O O . VAL A 1 88 ? 5.606 -5.048 -9.165 1.00 94.56 88 VAL A O 1
ATOM 725 N N . SER A 1 89 ? 5.671 -4.954 -6.934 1.00 94.75 89 SER A N 1
ATOM 726 C CA . SER A 1 89 ? 4.462 -4.157 -6.774 1.00 94.75 89 SER A CA 1
ATOM 727 C C . SER A 1 89 ? 4.745 -3.002 -5.828 1.00 94.75 89 SER A C 1
ATOM 729 O O . SER A 1 89 ? 5.438 -3.176 -4.827 1.00 94.75 89 SER A O 1
ATOM 731 N N . VAL A 1 90 ? 4.210 -1.824 -6.126 1.00 95.62 90 VAL A N 1
ATOM 732 C CA . VAL A 1 90 ? 4.352 -0.642 -5.270 1.00 95.62 90 VAL A CA 1
ATOM 733 C C . VAL A 1 90 ? 3.006 0.050 -5.158 1.00 95.62 90 VAL A C 1
ATOM 735 O O . VAL A 1 90 ? 2.366 0.322 -6.171 1.00 95.62 90 VAL A O 1
ATOM 738 N N . VAL A 1 91 ? 2.570 0.332 -3.937 1.00 96.81 91 VAL A N 1
ATOM 739 C CA . VAL A 1 91 ? 1.382 1.143 -3.665 1.00 96.81 91 VAL A CA 1
ATOM 740 C C . VAL A 1 91 ? 1.806 2.515 -3.157 1.00 96.81 91 VAL A C 1
ATOM 742 O O . VAL A 1 91 ? 2.735 2.607 -2.359 1.00 96.81 91 VAL A O 1
ATOM 745 N N . PHE A 1 92 ? 1.129 3.560 -3.623 1.00 97.12 92 PHE A N 1
ATOM 746 C CA . PHE A 1 92 ? 1.265 4.931 -3.132 1.00 97.12 92 PHE A CA 1
ATOM 747 C C . PHE A 1 92 ? -0.101 5.476 -2.742 1.00 97.12 92 PHE A C 1
ATOM 749 O O . PHE A 1 92 ? -1.093 5.189 -3.417 1.00 97.12 92 PHE A O 1
ATOM 756 N N . ASP A 1 93 ? -0.145 6.306 -1.712 1.00 95.88 93 ASP A N 1
ATOM 757 C CA . ASP A 1 93 ? -1.323 7.103 -1.393 1.00 95.88 93 ASP A CA 1
ATOM 758 C C . ASP A 1 93 ? -1.292 8.399 -2.188 1.00 95.88 93 ASP A C 1
ATOM 760 O O . ASP A 1 93 ? -0.262 9.066 -2.251 1.00 95.88 93 ASP A O 1
ATOM 764 N N . ASP A 1 94 ? -2.414 8.785 -2.787 1.00 95.75 94 ASP A N 1
ATOM 765 C CA . ASP A 1 94 ? -2.481 10.040 -3.529 1.00 95.75 94 ASP A CA 1
ATOM 766 C C . ASP A 1 94 ? -3.095 11.146 -2.670 1.00 95.75 94 ASP A C 1
ATOM 768 O O . ASP A 1 94 ? -4.273 11.089 -2.319 1.00 95.75 94 ASP A O 1
ATOM 772 N N . TRP A 1 95 ? -2.316 12.174 -2.339 1.00 93.62 95 TRP A N 1
ATOM 773 C CA . TRP A 1 95 ? -2.772 13.257 -1.457 1.00 93.62 95 TRP A CA 1
ATOM 774 C C . TRP A 1 95 ? -3.726 14.243 -2.134 1.00 93.62 95 TRP A C 1
ATOM 776 O O . TRP A 1 95 ? -4.418 14.992 -1.449 1.00 93.62 95 TRP A O 1
ATOM 786 N N . THR A 1 96 ? -3.801 14.242 -3.467 1.00 92.94 96 THR A N 1
ATOM 787 C CA . THR A 1 96 ? -4.715 15.108 -4.221 1.00 92.94 96 THR A CA 1
ATOM 788 C C . THR A 1 96 ? -6.005 14.374 -4.585 1.00 92.94 96 THR A C 1
ATOM 790 O O . THR A 1 96 ? -7.098 14.925 -4.453 1.00 92.94 96 THR A O 1
ATOM 793 N N . ARG A 1 97 ? -5.905 13.124 -5.047 1.00 92.75 97 ARG A N 1
ATOM 794 C CA . ARG A 1 97 ? -7.047 12.305 -5.489 1.00 92.75 97 ARG A CA 1
ATOM 795 C C . ARG A 1 97 ? -7.673 11.492 -4.353 1.00 92.75 97 ARG A C 1
ATOM 797 O O . ARG A 1 97 ? -8.806 11.031 -4.501 1.00 92.75 97 ARG A O 1
ATOM 804 N N . GLY A 1 98 ? -6.956 11.323 -3.244 1.00 93.06 98 GLY A N 1
ATOM 805 C CA . GLY A 1 98 ? -7.309 10.417 -2.160 1.00 93.06 98 GLY A CA 1
ATOM 806 C C . GLY A 1 98 ? -7.155 8.944 -2.549 1.00 93.06 98 GLY A C 1
ATOM 807 O O . GLY A 1 98 ? -7.094 8.581 -3.728 1.00 93.06 98 GLY A O 1
ATOM 808 N N . GLY A 1 99 ? -7.156 8.079 -1.536 1.00 95.50 99 GLY A N 1
ATOM 809 C CA . GLY A 1 99 ? -7.002 6.635 -1.707 1.00 95.50 99 GLY A CA 1
ATOM 810 C C . GLY A 1 99 ? -5.590 6.205 -2.081 1.00 95.50 99 GLY A C 1
ATOM 811 O O . GLY A 1 99 ? -4.653 7.002 -2.076 1.00 95.50 99 GLY A O 1
ATOM 812 N N . SER A 1 100 ? -5.470 4.927 -2.436 1.00 97.19 100 SER A N 1
ATOM 813 C CA . SER A 1 100 ? -4.183 4.287 -2.715 1.00 97.19 100 SER A CA 1
ATOM 814 C C . SER A 1 100 ? -4.181 3.633 -4.092 1.00 97.19 100 SER A C 1
ATOM 816 O O . SER A 1 100 ? -5.141 2.957 -4.484 1.00 97.19 100 SER A O 1
ATOM 818 N N . TYR A 1 101 ? -3.082 3.812 -4.819 1.00 97.50 101 TYR A N 1
ATOM 819 C CA . TYR A 1 101 ? -2.893 3.397 -6.204 1.00 97.50 101 TYR A CA 1
ATOM 820 C C . TYR A 1 101 ? -1.736 2.407 -6.301 1.00 97.50 101 TYR A C 1
ATOM 822 O O . TYR A 1 101 ? -0.618 2.688 -5.877 1.00 97.50 101 TYR A O 1
ATOM 830 N N . LEU A 1 102 ? -2.025 1.233 -6.859 1.00 97.12 102 LEU A N 1
ATO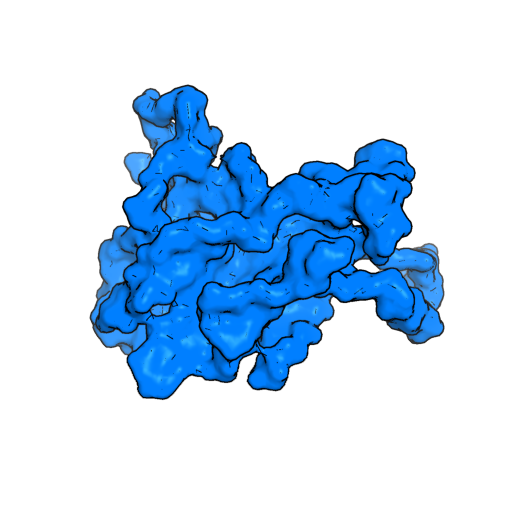M 831 C CA . LEU A 1 102 ? -1.085 0.134 -7.034 1.00 97.12 102 LEU A CA 1
ATOM 832 C C . LEU A 1 102 ? -0.478 0.156 -8.439 1.00 97.12 102 LEU A C 1
ATOM 834 O O . LEU A 1 102 ? -1.204 0.175 -9.435 1.00 97.12 102 LEU A O 1
ATOM 838 N N . PHE A 1 103 ? 0.843 0.052 -8.497 1.00 96.50 103 PHE A N 1
ATOM 839 C CA . PHE A 1 103 ? 1.640 -0.199 -9.690 1.00 96.50 103 PHE A CA 1
ATOM 840 C C . PHE A 1 103 ? 2.209 -1.608 -9.612 1.00 96.50 103 PHE A C 1
ATOM 842 O O . PHE A 1 103 ? 2.650 -2.051 -8.551 1.00 96.50 103 PHE A O 1
ATOM 849 N N . LYS A 1 104 ? 2.195 -2.312 -10.740 1.00 94.81 104 LYS A N 1
ATOM 850 C CA . LYS A 1 104 ? 2.700 -3.681 -10.850 1.00 94.81 104 LYS A CA 1
ATOM 851 C C . LYS A 1 104 ? 3.690 -3.750 -11.996 1.00 94.81 104 LYS A C 1
ATOM 853 O O . LYS A 1 104 ? 3.428 -3.175 -13.057 1.00 94.81 104 LYS A O 1
ATOM 858 N N . SER A 1 105 ? 4.772 -4.490 -11.804 1.00 94.19 105 SER A N 1
ATOM 859 C CA . SER A 1 105 ? 5.702 -4.806 -12.875 1.00 94.19 105 SER A CA 1
ATOM 860 C C . SER A 1 105 ? 5.008 -5.664 -13.934 1.00 94.19 105 SER A C 1
ATOM 862 O O . SER A 1 105 ? 4.427 -6.706 -13.627 1.00 94.19 105 SER A O 1
ATOM 864 N N . GLU A 1 106 ? 5.090 -5.241 -15.188 1.00 93.56 106 GLU A N 1
ATOM 865 C CA . GLU A 1 106 ? 4.799 -6.069 -16.360 1.00 93.56 106 GLU A CA 1
ATOM 866 C C . GLU A 1 106 ? 5.994 -6.961 -16.713 1.00 93.56 106 GLU A C 1
ATOM 868 O O . GLU A 1 106 ? 5.808 -8.066 -17.219 1.00 93.56 106 GLU A O 1
ATOM 873 N N . ALA A 1 107 ? 7.210 -6.485 -16.432 1.00 93.25 107 ALA A N 1
ATOM 874 C CA . ALA A 1 107 ? 8.452 -7.236 -16.558 1.00 93.25 107 ALA A CA 1
ATOM 875 C C . ALA A 1 107 ? 9.536 -6.647 -15.645 1.00 93.25 107 ALA A C 1
ATOM 877 O O . ALA A 1 107 ? 9.516 -5.453 -15.328 1.00 93.25 107 ALA A O 1
ATOM 878 N N . VAL A 1 108 ? 10.510 -7.477 -15.281 1.00 94.25 108 VAL A N 1
ATOM 879 C CA . VAL A 1 108 ? 11.775 -7.054 -14.675 1.00 94.25 108 VAL A CA 1
ATOM 880 C C . VAL A 1 108 ? 12.896 -7.661 -15.512 1.00 94.25 108 VAL A C 1
ATOM 882 O O . VAL A 1 108 ? 12.981 -8.878 -15.635 1.00 94.25 108 VAL A O 1
ATOM 885 N N . GLU A 1 109 ? 13.713 -6.817 -16.139 1.00 93.94 109 GLU A N 1
ATOM 886 C CA . GLU A 1 109 ? 14.725 -7.227 -17.127 1.00 93.94 109 GLU A CA 1
ATOM 887 C C . GLU A 1 109 ? 16.062 -6.560 -16.791 1.00 93.94 109 GLU A C 1
ATOM 889 O O . GLU A 1 109 ? 16.145 -5.329 -16.782 1.00 93.94 109 GLU A O 1
ATOM 894 N N . ASP A 1 110 ? 17.101 -7.349 -16.497 1.00 92.56 110 ASP A N 1
ATOM 895 C CA . ASP A 1 110 ? 18.424 -6.859 -16.062 1.00 92.56 110 ASP A CA 1
ATOM 896 C C . ASP A 1 110 ? 18.321 -5.802 -14.935 1.00 92.56 110 ASP A C 1
ATOM 898 O O . ASP A 1 110 ? 18.893 -4.703 -14.992 1.00 92.56 110 ASP A O 1
ATOM 902 N N . GLY A 1 111 ? 17.480 -6.102 -13.941 1.00 92.81 111 GLY A N 1
ATOM 903 C CA . GLY A 1 111 ? 17.167 -5.222 -12.816 1.00 92.81 111 GLY A CA 1
ATOM 904 C C . GLY A 1 111 ? 16.290 -4.011 -13.160 1.00 92.81 111 GLY A C 1
ATOM 905 O O . GLY A 1 111 ? 15.977 -3.214 -12.288 1.00 92.81 111 GLY A O 1
ATOM 906 N N . TYR A 1 112 ? 15.872 -3.806 -14.409 1.00 95.62 112 TYR A N 1
ATOM 907 C CA . TYR A 1 112 ? 14.975 -2.703 -14.756 1.00 95.62 112 TYR A CA 1
ATOM 908 C C . TYR A 1 112 ? 13.514 -3.110 -14.580 1.00 95.62 112 TYR A C 1
ATOM 910 O O . TYR A 1 112 ? 13.043 -4.026 -15.251 1.00 95.62 112 TYR A O 1
ATOM 918 N N . ILE A 1 113 ? 12.780 -2.386 -13.733 1.00 95.69 113 ILE A N 1
ATOM 919 C CA . ILE A 1 113 ? 11.350 -2.612 -13.510 1.00 95.69 113 ILE A CA 1
ATOM 920 C C . ILE A 1 113 ? 10.546 -1.870 -14.585 1.00 95.69 113 ILE A C 1
ATOM 922 O O . ILE A 1 113 ? 10.582 -0.642 -14.671 1.00 95.69 113 ILE A O 1
ATOM 926 N N . VAL A 1 114 ? 9.792 -2.613 -15.393 1.00 95.38 114 VAL A N 1
ATOM 927 C CA . VAL A 1 114 ? 8.814 -2.067 -16.340 1.00 95.38 114 VAL A CA 1
ATOM 928 C C . VAL A 1 114 ? 7.444 -2.121 -15.680 1.00 95.38 114 VAL A C 1
ATOM 930 O O . VAL A 1 114 ? 6.870 -3.198 -15.557 1.00 95.38 114 VAL A O 1
ATOM 933 N N . ASN A 1 115 ? 6.917 -0.978 -15.243 1.00 94.19 115 ASN A N 1
ATOM 934 C CA . ASN A 1 115 ? 5.603 -0.911 -14.601 1.00 94.19 115 ASN A CA 1
ATOM 935 C C . ASN A 1 115 ? 4.468 -0.706 -15.604 1.00 94.19 115 ASN A C 1
ATOM 937 O O . ASN A 1 115 ? 4.612 0.011 -16.595 1.00 94.19 115 ASN A O 1
ATOM 941 N N . GLY A 1 116 ? 3.322 -1.305 -15.286 1.00 92.62 116 GLY A N 1
ATOM 942 C CA . GLY A 1 116 ? 2.060 -1.054 -15.968 1.00 92.62 116 GLY A CA 1
ATOM 943 C C . GLY A 1 116 ? 1.347 0.200 -15.454 1.00 92.62 116 GLY A C 1
ATOM 944 O O . GLY A 1 116 ? 1.901 1.028 -14.731 1.00 92.62 116 GLY A O 1
ATOM 945 N N . PHE A 1 117 ? 0.075 0.320 -15.825 1.00 92.94 117 PHE A N 1
ATOM 946 C CA . PHE A 1 117 ? -0.792 1.412 -15.383 1.00 92.94 117 PHE A CA 1
ATOM 947 C C . PHE A 1 117 ? -1.168 1.301 -13.900 1.00 92.94 117 PHE A C 1
ATOM 949 O O . PHE A 1 117 ? -1.285 0.203 -13.349 1.00 92.94 117 PHE A O 1
ATOM 956 N N . GLU A 1 118 ? -1.446 2.451 -13.284 1.00 94.50 118 GLU A N 1
ATOM 957 C CA . GLU A 1 118 ? -1.973 2.516 -11.922 1.00 94.50 118 GLU A CA 1
ATOM 958 C C . GLU A 1 118 ? -3.347 1.834 -11.803 1.00 94.50 118 GLU A C 1
ATOM 960 O O . GLU A 1 118 ? -4.192 1.906 -12.699 1.00 94.50 118 GLU A O 1
ATOM 965 N N . THR A 1 119 ? -3.595 1.195 -10.662 1.00 95.50 119 THR A N 1
ATOM 966 C CA . THR A 1 119 ? -4.896 0.629 -10.286 1.00 95.50 119 THR A CA 1
ATOM 967 C C . THR A 1 119 ? -5.326 1.199 -8.940 1.00 95.50 119 THR A C 1
ATOM 969 O O . THR A 1 119 ? -4.611 1.029 -7.957 1.00 95.50 119 THR A O 1
ATOM 972 N N . LEU A 1 120 ? -6.503 1.831 -8.860 1.00 96.81 120 LEU A N 1
ATOM 973 C CA . LEU A 1 120 ? -7.081 2.248 -7.576 1.00 96.81 120 LEU A CA 1
ATOM 974 C C . LEU A 1 120 ? -7.392 1.002 -6.737 1.00 96.81 120 LEU A C 1
ATOM 976 O O . LEU A 1 120 ? -8.318 0.254 -7.059 1.00 96.81 120 LEU A O 1
ATOM 980 N N . ILE A 1 121 ? -6.612 0.767 -5.682 1.00 97.31 121 ILE A N 1
ATOM 981 C CA . ILE A 1 121 ? -6.708 -0.450 -4.867 1.00 97.31 121 ILE A CA 1
ATOM 982 C C . ILE A 1 121 ? -7.449 -0.207 -3.549 1.00 97.31 121 ILE A C 1
ATOM 984 O O . ILE A 1 121 ? -8.235 -1.062 -3.124 1.00 97.31 121 ILE A O 1
ATOM 988 N N . VAL A 1 122 ? -7.291 0.989 -2.973 1.00 97.62 122 VAL A N 1
ATOM 989 C CA . VAL A 1 122 ? -8.080 1.505 -1.846 1.00 97.62 122 VAL A CA 1
ATOM 990 C C . VAL A 1 122 ? -8.874 2.704 -2.345 1.00 97.62 122 VAL A C 1
ATOM 992 O O . VAL A 1 122 ? -8.311 3.752 -2.645 1.00 97.62 122 VAL A O 1
ATOM 995 N N . ASN A 1 123 ? -10.191 2.542 -2.456 1.00 97.19 123 ASN A N 1
ATOM 996 C CA . ASN A 1 123 ? -11.081 3.615 -2.884 1.00 97.19 123 ASN A CA 1
ATOM 997 C C . ASN A 1 123 ? -11.455 4.487 -1.673 1.00 97.19 123 ASN A C 1
ATOM 999 O O . ASN A 1 123 ? -12.059 3.956 -0.737 1.00 97.19 123 ASN A O 1
ATOM 1003 N N . PRO A 1 124 ? -11.184 5.805 -1.690 1.00 96.31 124 PRO A N 1
ATOM 1004 C CA . PRO A 1 124 ? -11.486 6.676 -0.555 1.00 96.31 124 PRO A CA 1
ATOM 1005 C C . PRO A 1 124 ? -12.989 6.744 -0.249 1.00 96.31 124 PRO A C 1
ATOM 1007 O O . PRO A 1 124 ? -13.374 6.950 0.894 1.00 96.31 124 PRO A O 1
ATOM 1010 N N . ALA A 1 125 ? -13.862 6.481 -1.230 1.00 96.81 125 ALA A N 1
ATOM 1011 C CA . ALA A 1 125 ? -15.309 6.426 -1.010 1.00 96.81 125 ALA A CA 1
ATOM 1012 C C . ALA A 1 125 ? -15.765 5.239 -0.137 1.00 96.81 125 ALA A C 1
ATOM 1014 O O . ALA A 1 125 ? -16.925 5.191 0.268 1.00 96.81 125 ALA A O 1
ATOM 1015 N N . HIS A 1 126 ? -14.890 4.258 0.106 1.00 97.31 126 HIS A N 1
ATOM 1016 C CA . HIS A 1 126 ? -15.161 3.125 0.994 1.00 97.31 126 HIS A CA 1
ATOM 1017 C C . HIS A 1 126 ? -14.735 3.409 2.442 1.00 97.31 126 HIS A C 1
ATOM 1019 O O . HIS A 1 126 ? -15.006 2.593 3.324 1.00 97.31 126 HIS A O 1
ATOM 1025 N N . LEU A 1 127 ? -14.092 4.555 2.684 1.00 97.19 127 LEU A N 1
ATOM 1026 C CA . LEU A 1 127 ? -13.567 4.965 3.980 1.00 97.19 127 LEU A CA 1
ATOM 1027 C C . LEU A 1 127 ? -14.505 5.976 4.660 1.00 97.19 127 LEU A C 1
ATOM 1029 O O . LEU A 1 127 ? -15.340 6.610 4.010 1.00 97.19 127 LEU A O 1
ATOM 1033 N N . GLY A 1 128 ? -14.407 6.064 5.985 1.00 96.25 128 GLY A N 1
ATOM 1034 C CA . GLY A 1 128 ? -15.136 7.020 6.822 1.00 96.25 128 GLY A CA 1
ATOM 1035 C C . GLY A 1 128 ? -14.544 8.430 6.754 1.00 96.25 128 GLY A C 1
ATOM 1036 O O . GLY A 1 128 ? -14.029 8.844 5.717 1.00 96.25 128 GLY A O 1
ATOM 1037 N N . THR A 1 129 ? -14.628 9.183 7.855 1.00 95.19 129 THR A N 1
ATOM 1038 C CA . THR A 1 129 ? -14.014 10.520 7.965 1.00 95.19 129 THR A CA 1
ATOM 1039 C C . THR A 1 129 ? -12.561 10.526 7.483 1.00 95.19 129 THR A C 1
ATOM 1041 O O . THR A 1 129 ? -11.754 9.679 7.875 1.00 95.19 129 THR A O 1
ATOM 1044 N N . ASP A 1 130 ? -12.234 11.507 6.643 1.00 92.38 130 ASP A N 1
ATOM 1045 C CA . ASP A 1 130 ? -10.884 11.688 6.117 1.00 92.38 130 ASP A CA 1
ATOM 1046 C C . ASP A 1 130 ? -9.865 11.936 7.238 1.00 92.38 130 ASP A C 1
ATOM 1048 O O . ASP A 1 130 ? -10.186 12.468 8.301 1.00 92.38 130 ASP A O 1
ATOM 1052 N N . GLY A 1 131 ? -8.627 11.511 7.011 1.00 90.00 131 GLY A N 1
ATOM 1053 C CA . GLY A 1 131 ? -7.555 11.609 7.993 1.00 90.00 131 GLY A CA 1
ATOM 1054 C C . GLY A 1 131 ? -7.594 10.553 9.095 1.00 90.00 131 GLY A C 1
ATOM 1055 O O . GLY A 1 131 ? -6.627 10.475 9.830 1.00 90.00 131 GLY A O 1
ATOM 1056 N N . TYR A 1 132 ? -8.626 9.703 9.197 1.00 93.12 132 TYR A N 1
ATOM 1057 C CA . TYR A 1 132 ? -8.684 8.608 10.181 1.00 93.12 132 TYR A CA 1
ATOM 1058 C C . TYR A 1 132 ? -8.176 7.260 9.659 1.00 93.12 132 TYR A C 1
ATOM 1060 O O . TYR A 1 132 ? -8.137 6.296 10.422 1.00 93.12 132 TYR A O 1
ATOM 1068 N N . SER A 1 133 ? -7.753 7.177 8.399 1.00 93.56 133 SER A N 1
ATOM 1069 C CA . SER A 1 133 ? -7.110 5.983 7.839 1.00 93.56 133 SER A CA 1
ATOM 1070 C C . SER A 1 133 ? -5.604 6.189 7.721 1.00 93.56 133 SER A C 1
ATOM 1072 O O . SER A 1 133 ? -5.132 7.292 7.459 1.00 93.56 133 SER A O 1
ATOM 1074 N N . SER A 1 134 ? -4.856 5.125 7.965 1.00 94.25 134 SER A N 1
ATOM 1075 C CA . SER A 1 134 ? -3.406 5.073 7.784 1.00 94.25 134 SER A CA 1
ATOM 1076 C C . SER A 1 134 ? -3.016 4.945 6.308 1.00 94.25 134 SER A C 1
ATOM 1078 O O . SER A 1 134 ? -3.868 4.772 5.434 1.00 94.25 134 SER A O 1
ATOM 1080 N N . ALA A 1 135 ? -1.712 5.035 6.049 1.00 93.12 135 ALA A N 1
ATOM 1081 C CA . ALA A 1 135 ? -1.155 4.800 4.727 1.00 93.12 135 ALA A CA 1
ATOM 1082 C C . ALA A 1 135 ? -1.197 3.318 4.333 1.00 93.12 135 ALA A C 1
ATOM 1084 O O . ALA A 1 135 ? -1.127 2.441 5.197 1.00 93.12 135 ALA A O 1
ATOM 1085 N N . ALA A 1 136 ? -1.267 3.021 3.035 1.00 95.44 136 ALA A N 1
ATOM 1086 C CA . ALA A 1 136 ? -1.301 1.635 2.574 1.00 95.44 136 ALA A CA 1
ATOM 1087 C C . ALA A 1 136 ? 0.025 0.894 2.817 1.00 95.44 136 ALA A C 1
ATOM 1089 O O . ALA A 1 136 ? 1.110 1.369 2.477 1.00 95.44 136 ALA A O 1
ATOM 1090 N N . ILE A 1 137 ? -0.077 -0.328 3.338 1.00 94.94 137 ILE A N 1
ATOM 1091 C CA . ILE A 1 137 ? 1.032 -1.271 3.488 1.00 94.94 137 ILE A CA 1
ATOM 1092 C C . ILE A 1 137 ? 0.850 -2.420 2.512 1.00 94.94 137 ILE A C 1
ATOM 1094 O O . ILE A 1 137 ? -0.246 -2.956 2.370 1.00 94.94 137 ILE A O 1
ATOM 1098 N N . LEU A 1 138 ? 1.944 -2.809 1.865 1.00 95.81 138 LEU A N 1
ATOM 1099 C CA . LEU A 1 138 ? 2.028 -3.932 0.951 1.00 95.81 138 LEU A CA 1
ATOM 1100 C C . LEU A 1 138 ? 3.078 -4.925 1.457 1.00 95.81 138 LEU A C 1
ATOM 1102 O O . LEU A 1 138 ? 4.212 -4.561 1.762 1.00 95.81 138 LEU A O 1
ATOM 1106 N N . SER A 1 139 ? 2.706 -6.199 1.500 1.00 95.69 139 SER A N 1
ATOM 1107 C CA . SER A 1 139 ? 3.618 -7.310 1.759 1.00 95.69 139 SER A CA 1
ATOM 1108 C C . SER A 1 139 ? 3.396 -8.385 0.705 1.00 95.69 139 SER A C 1
ATOM 1110 O O . SER A 1 139 ? 2.259 -8.695 0.359 1.00 95.69 139 SER A O 1
ATOM 1112 N N . MET A 1 140 ? 4.481 -8.975 0.218 1.00 95.56 140 MET A N 1
ATOM 1113 C CA . MET A 1 140 ? 4.474 -10.057 -0.766 1.00 95.56 140 MET A CA 1
ATOM 1114 C C . MET A 1 1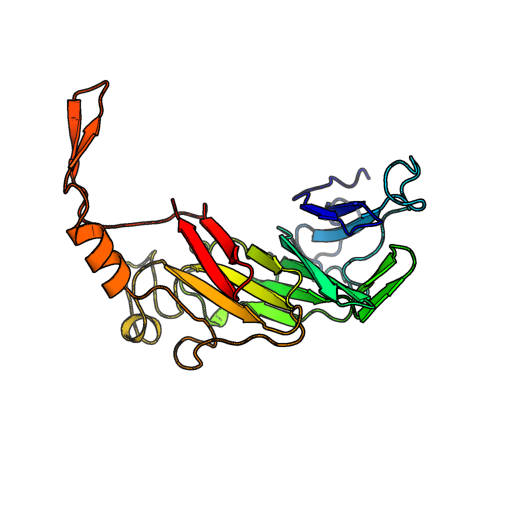40 ? 5.502 -11.106 -0.344 1.00 95.56 140 MET A C 1
ATOM 1116 O O . MET A 1 140 ? 6.487 -10.759 0.310 1.00 95.56 140 MET A O 1
ATOM 1120 N N . ASN A 1 141 ? 5.264 -12.367 -0.687 1.00 92.69 141 ASN A N 1
ATOM 1121 C CA . ASN A 1 141 ? 6.218 -13.451 -0.501 1.00 92.69 141 ASN A CA 1
ATOM 1122 C C . ASN A 1 141 ? 6.524 -14.179 -1.822 1.00 92.69 141 ASN A C 1
ATOM 1124 O O . ASN A 1 141 ? 5.865 -13.983 -2.846 1.00 92.69 141 ASN A O 1
ATOM 1128 N N . ASP A 1 142 ? 7.496 -15.086 -1.761 1.00 90.50 142 ASP A N 1
ATOM 1129 C CA . ASP A 1 142 ? 7.979 -15.867 -2.908 1.00 90.50 142 ASP A CA 1
ATOM 1130 C C . ASP A 1 142 ? 6.966 -16.913 -3.418 1.00 90.50 142 ASP A C 1
ATOM 1132 O O . ASP A 1 142 ? 7.103 -17.440 -4.516 1.00 90.50 142 ASP A O 1
ATOM 1136 N N . ASN A 1 143 ? 5.917 -17.219 -2.648 1.00 92.12 143 ASN A N 1
ATOM 1137 C CA . ASN A 1 143 ? 4.849 -18.142 -3.049 1.00 92.12 143 ASN A CA 1
ATOM 1138 C C . ASN A 1 143 ? 3.696 -17.428 -3.777 1.00 92.12 143 ASN A C 1
ATOM 1140 O O . ASN A 1 143 ? 2.642 -18.028 -4.005 1.00 92.12 143 ASN A O 1
ATOM 1144 N N . GLY A 1 144 ? 3.863 -16.141 -4.092 1.00 92.69 144 GLY A N 1
ATOM 1145 C CA . GLY A 1 144 ? 2.843 -15.304 -4.717 1.00 92.69 144 GLY A CA 1
ATOM 1146 C C . GLY A 1 144 ? 1.745 -14.843 -3.769 1.00 92.69 144 GLY A C 1
ATOM 1147 O O . GLY A 1 144 ? 0.832 -14.150 -4.216 1.00 92.69 144 GLY A O 1
ATOM 1148 N N . GLN A 1 145 ? 1.834 -15.187 -2.481 1.00 96.62 145 GLN A N 1
ATOM 1149 C CA . GLN A 1 145 ? 0.911 -14.669 -1.484 1.00 96.62 145 GLN A CA 1
ATOM 1150 C C . GLN A 1 145 ? 1.293 -13.236 -1.140 1.00 96.62 145 GLN A C 1
ATOM 1152 O O . GLN A 1 145 ? 2.464 -12.912 -0.933 1.00 96.62 145 GLN A O 1
ATOM 1157 N N . GLY A 1 146 ? 0.289 -12.386 -1.022 1.00 96.44 146 GLY A N 1
ATOM 1158 C CA . GLY A 1 146 ? 0.478 -11.003 -0.634 1.00 96.44 146 GLY A CA 1
ATOM 1159 C C . GLY A 1 146 ? -0.723 -10.465 0.109 1.00 96.44 146 GLY A C 1
ATOM 1160 O O . GLY A 1 146 ? -1.831 -10.991 0.006 1.00 96.44 146 GLY A O 1
ATOM 1161 N N . LEU A 1 147 ? -0.491 -9.383 0.836 1.00 96.69 147 LEU A N 1
ATOM 1162 C CA . LEU A 1 147 ? -1.540 -8.575 1.428 1.00 96.69 147 LEU A CA 1
ATOM 1163 C C . LEU A 1 147 ? -1.281 -7.103 1.136 1.00 96.69 147 LEU A C 1
ATOM 1165 O O . LEU A 1 147 ? -0.131 -6.667 1.054 1.00 96.69 147 LEU A O 1
ATOM 1169 N N . LEU A 1 148 ? -2.365 -6.352 1.001 1.00 97.06 148 LEU A N 1
ATOM 1170 C CA . LEU A 1 148 ? -2.359 -4.904 0.923 1.00 97.06 148 LEU A CA 1
ATOM 1171 C C . LEU A 1 148 ? -3.448 -4.382 1.840 1.00 97.06 148 LEU A C 1
ATOM 1173 O O . LEU A 1 148 ? -4.605 -4.771 1.686 1.00 97.06 148 LEU A O 1
ATOM 1177 N N . GLY A 1 149 ? -3.107 -3.506 2.771 1.00 95.75 149 GLY A N 1
ATOM 1178 C CA . GLY A 1 149 ? -4.075 -3.041 3.752 1.00 95.75 149 GLY A CA 1
ATOM 1179 C C . GLY A 1 149 ? -3.758 -1.689 4.352 1.00 95.75 149 GLY A C 1
ATOM 1180 O O . GLY A 1 149 ? -2.686 -1.129 4.145 1.00 95.75 149 GLY A O 1
ATOM 1181 N N . ILE A 1 150 ? -4.739 -1.197 5.089 1.00 96.12 150 ILE A N 1
ATOM 1182 C CA . ILE A 1 150 ? -4.711 0.002 5.917 1.00 96.12 150 ILE A CA 1
ATOM 1183 C C . ILE A 1 150 ? -5.296 -0.370 7.280 1.00 96.12 150 ILE A C 1
ATOM 1185 O O . ILE A 1 150 ? -6.134 -1.261 7.381 1.00 96.12 150 ILE A O 1
ATOM 1189 N N . ASP A 1 151 ? -4.909 0.330 8.328 1.00 95.12 151 ASP A N 1
ATOM 1190 C CA . ASP A 1 151 ? -5.763 0.507 9.499 1.00 95.12 151 ASP A CA 1
ATOM 1191 C C . ASP A 1 151 ? -6.670 1.728 9.289 1.00 95.12 151 ASP A C 1
ATOM 1193 O O . ASP A 1 151 ? -6.178 2.834 9.029 1.00 95.12 151 ASP A O 1
ATOM 1197 N N . GLY A 1 152 ? -7.986 1.536 9.339 1.00 95.19 152 GLY A N 1
ATOM 1198 C CA . GLY A 1 152 ? -8.942 2.551 8.909 1.00 95.19 152 GLY A CA 1
ATOM 1199 C C . GLY A 1 152 ? -10.368 2.324 9.390 1.00 95.19 152 GLY A C 1
ATOM 1200 O O . GLY A 1 152 ? -10.666 1.431 10.179 1.00 95.19 152 GLY A O 1
ATOM 1201 N N . ILE A 1 153 ? -11.260 3.192 8.919 1.00 96.06 153 ILE A N 1
ATOM 1202 C CA . ILE A 1 153 ? -12.688 3.171 9.244 1.00 96.06 153 ILE A CA 1
ATOM 1203 C C . ILE A 1 153 ? -13.509 3.070 7.963 1.00 96.06 153 ILE A C 1
ATOM 1205 O O . ILE A 1 153 ? -13.189 3.710 6.963 1.00 96.06 153 ILE A O 1
ATOM 1209 N N . PHE A 1 154 ? -14.596 2.302 7.998 1.00 97.81 154 PHE A N 1
ATOM 1210 C CA . PHE A 1 154 ? -15.496 2.158 6.855 1.00 97.81 154 PHE A CA 1
ATOM 1211 C C . PHE A 1 154 ? -16.371 3.394 6.629 1.00 97.81 154 PHE A C 1
ATOM 1213 O O . PHE A 1 154 ? -16.731 4.120 7.561 1.00 97.81 154 PHE A O 1
ATOM 1220 N N . ALA A 1 155 ? -16.792 3.583 5.378 1.00 97.88 155 ALA A N 1
ATOM 1221 C CA . ALA A 1 155 ? -17.783 4.584 5.002 1.00 97.88 155 ALA A CA 1
ATOM 1222 C C . ALA A 1 155 ? -19.038 4.497 5.888 1.00 97.88 155 ALA A C 1
ATOM 1224 O O . ALA A 1 155 ? -19.587 3.419 6.124 1.00 97.88 155 ALA A O 1
ATOM 1225 N N . GLY A 1 156 ? -19.513 5.649 6.360 1.00 97.25 156 GLY A N 1
ATOM 1226 C CA . GLY A 1 156 ? -20.623 5.753 7.313 1.00 97.25 156 GLY A CA 1
ATOM 1227 C C . GLY A 1 156 ? -20.186 5.886 8.775 1.00 97.25 156 GLY A C 1
ATOM 1228 O O . GLY A 1 156 ? -21.030 6.235 9.604 1.00 97.25 156 GLY A O 1
ATOM 1229 N N . ASN A 1 157 ? -18.904 5.663 9.083 1.00 96.94 157 ASN A N 1
ATOM 1230 C CA . ASN A 1 157 ? -18.305 6.031 10.362 1.00 96.94 157 ASN A CA 1
ATOM 1231 C C . ASN A 1 157 ? -17.785 7.476 10.305 1.00 96.94 157 ASN A C 1
ATOM 1233 O O . ASN A 1 157 ? -16.887 7.786 9.519 1.00 96.94 157 ASN A O 1
ATOM 1237 N N . ASP A 1 158 ? -18.380 8.343 11.119 1.00 96.44 158 ASP A N 1
ATOM 1238 C CA . ASP A 1 158 ? -17.990 9.736 11.297 1.00 96.44 158 ASP A CA 1
ATOM 1239 C C . ASP A 1 158 ? -17.407 9.934 12.700 1.00 96.44 158 ASP A C 1
ATOM 1241 O O . ASP A 1 158 ? -18.142 10.081 13.684 1.00 96.44 158 ASP A O 1
ATOM 1245 N N . MET A 1 159 ? -16.077 9.923 12.782 1.00 91.50 159 MET A N 1
ATOM 1246 C CA . MET A 1 159 ? -15.344 10.036 14.045 1.00 91.50 159 MET A CA 1
ATOM 1247 C C . MET A 1 159 ? -15.389 11.448 14.637 1.00 91.50 159 MET A C 1
ATOM 1249 O O . MET A 1 159 ? -15.381 11.587 15.860 1.00 91.50 159 MET A O 1
ATOM 1253 N N . ASP A 1 160 ? -15.495 12.483 13.800 1.00 93.94 160 ASP A N 1
ATOM 1254 C CA . ASP A 1 160 ? -15.580 13.878 14.245 1.00 93.94 160 ASP A CA 1
ATOM 1255 C C . ASP A 1 160 ? -16.946 14.170 14.875 1.00 93.94 160 ASP A C 1
ATOM 1257 O O . ASP A 1 160 ? -17.050 14.854 15.899 1.00 93.94 160 ASP A O 1
ATOM 1261 N N . ALA A 1 161 ? -18.013 13.635 14.275 1.00 94.94 161 ALA A N 1
ATOM 1262 C CA . ALA A 1 161 ? -19.370 13.746 14.800 1.00 94.94 161 ALA A CA 1
ATOM 1263 C C . ALA A 1 161 ? -19.696 12.692 15.873 1.00 94.94 161 ALA A C 1
ATOM 1265 O O . ALA A 1 161 ? -20.725 12.807 16.546 1.00 94.94 161 ALA A O 1
ATOM 1266 N N . GLY A 1 162 ? -18.856 11.663 16.026 1.00 94.06 162 GLY A N 1
ATOM 1267 C CA . GLY A 1 162 ? -19.093 10.530 16.921 1.00 94.06 162 GLY A CA 1
ATOM 1268 C C . GLY A 1 162 ? -20.312 9.700 16.512 1.00 94.06 162 GLY A C 1
ATOM 1269 O O . GLY A 1 162 ? -21.078 9.257 17.371 1.00 94.06 162 GLY A O 1
ATOM 1270 N N . THR A 1 163 ? -20.545 9.530 15.208 1.00 97.06 163 THR A N 1
ATOM 1271 C CA . THR A 1 163 ? -21.692 8.777 14.685 1.00 97.06 163 THR A CA 1
ATOM 1272 C C . THR A 1 163 ? -21.247 7.626 13.803 1.00 97.06 163 THR A C 1
ATOM 1274 O O . THR A 1 163 ? -20.357 7.779 12.982 1.00 97.06 163 THR A O 1
ATOM 1277 N N . CYS A 1 164 ? -21.923 6.488 13.916 1.00 97.50 164 CYS A N 1
ATOM 1278 C CA . CYS A 1 164 ? -21.702 5.345 13.044 1.00 97.50 164 CYS A CA 1
ATOM 1279 C C . CYS A 1 164 ? -23.033 4.928 12.422 1.00 97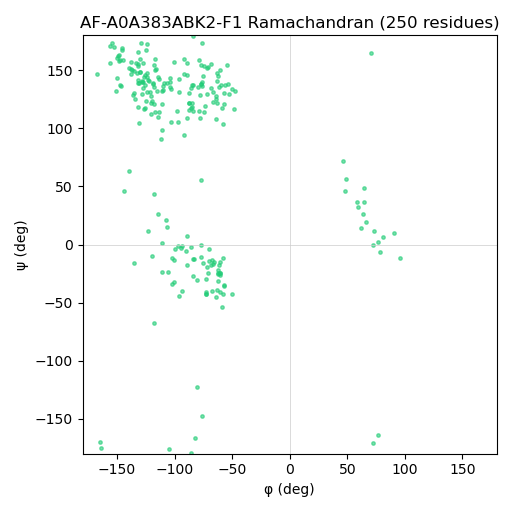.50 164 CYS A C 1
ATOM 1281 O O . CYS A 1 164 ? -23.990 4.574 13.115 1.00 97.50 164 CYS A O 1
ATOM 1283 N N . THR A 1 165 ? -23.110 5.020 11.101 1.00 97.81 165 THR A N 1
ATOM 1284 C CA . THR A 1 165 ? -24.302 4.712 10.311 1.00 97.81 165 THR A CA 1
ATOM 1285 C C . THR A 1 165 ? -23.976 3.670 9.250 1.00 97.81 165 THR A C 1
ATOM 1287 O O . THR A 1 165 ? -22.815 3.342 9.013 1.00 97.81 165 THR A O 1
ATOM 1290 N N . ALA A 1 166 ? -25.003 3.094 8.624 1.00 96.62 166 ALA A 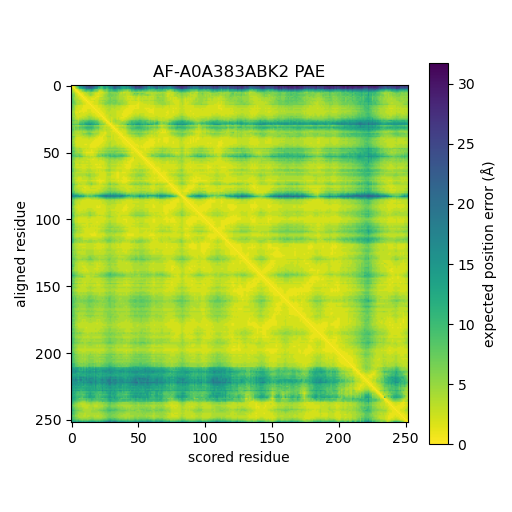N 1
ATOM 1291 C CA . ALA A 1 166 ? -24.775 2.185 7.510 1.00 96.62 166 ALA A CA 1
ATOM 1292 C C . ALA A 1 166 ? -24.029 2.926 6.374 1.00 96.62 166 ALA A C 1
ATOM 1294 O O . ALA A 1 166 ? -24.418 4.050 6.045 1.00 96.62 166 ALA A O 1
ATOM 1295 N N . PRO A 1 167 ? -23.020 2.305 5.736 1.00 96.38 167 PRO A N 1
ATOM 1296 C CA . PRO A 1 167 ? -22.711 0.877 5.820 1.00 96.38 167 PRO A CA 1
ATOM 1297 C C . PRO A 1 167 ? -21.852 0.435 7.015 1.00 96.38 167 PRO A C 1
ATOM 1299 O O . PRO A 1 167 ? -22.061 -0.691 7.456 1.00 96.38 167 PRO A O 1
ATOM 1302 N N . ALA A 1 168 ? -20.991 1.284 7.588 1.00 97.19 168 ALA A N 1
ATOM 1303 C CA . ALA A 1 168 ? -20.111 0.928 8.714 1.00 97.19 168 ALA A CA 1
ATOM 1304 C C . ALA A 1 168 ? -20.841 0.253 9.887 1.00 97.19 168 ALA A C 1
ATOM 1306 O O . ALA A 1 168 ? -20.391 -0.777 10.373 1.00 97.19 168 ALA A O 1
ATOM 1307 N N . ALA A 1 169 ? -22.028 0.737 10.269 1.00 96.81 169 ALA A N 1
ATOM 1308 C CA . ALA A 1 169 ? -22.812 0.151 11.366 1.00 96.81 169 ALA A CA 1
ATOM 1309 C C . ALA A 1 169 ? -23.234 -1.321 11.153 1.00 96.81 169 ALA A C 1
ATOM 1311 O O . ALA A 1 169 ? -23.663 -1.971 12.103 1.00 96.81 169 ALA A O 1
ATOM 1312 N N . ASN A 1 170 ? -23.145 -1.841 9.923 1.00 96.12 170 ASN A N 1
ATOM 1313 C CA . ASN A 1 170 ? -23.397 -3.249 9.605 1.00 96.12 170 ASN A CA 1
ATOM 1314 C C . ASN A 1 170 ? -22.106 -4.083 9.473 1.00 96.12 170 ASN A C 1
ATOM 1316 O O . ASN A 1 170 ? -22.209 -5.279 9.214 1.00 96.12 170 ASN A O 1
ATOM 1320 N N . ILE A 1 171 ? -20.928 -3.459 9.581 1.00 96.44 171 ILE A N 1
ATOM 1321 C CA . ILE A 1 171 ? -19.607 -4.077 9.387 1.00 96.44 171 ILE A CA 1
ATOM 1322 C C . ILE A 1 171 ? -18.807 -3.986 10.695 1.00 96.44 171 ILE A C 1
ATOM 1324 O O . ILE A 1 171 ? -18.560 -5.001 11.336 1.00 96.44 171 ILE A O 1
ATOM 1328 N N . THR A 1 172 ? -18.429 -2.765 11.084 1.00 95.00 172 THR A N 1
ATOM 1329 C CA . THR A 1 172 ? -17.848 -2.378 12.377 1.00 95.00 172 THR A CA 1
ATOM 1330 C C . THR A 1 172 ? -17.858 -0.846 12.484 1.00 95.00 172 THR A C 1
ATOM 1332 O O . THR A 1 172 ? -17.720 -0.131 11.484 1.00 95.00 172 THR A O 1
ATOM 1335 N N . CYS A 1 173 ? -18.034 -0.336 13.703 1.00 94.31 173 CYS A N 1
ATOM 1336 C CA . CYS A 1 173 ? -17.894 1.088 14.025 1.00 94.31 173 CYS A CA 1
ATOM 1337 C C . CYS A 1 173 ? -16.515 1.435 14.597 1.00 94.31 173 CYS A C 1
ATOM 1339 O O . CYS A 1 173 ? -16.252 2.600 14.898 1.00 94.31 173 CYS A O 1
ATOM 1341 N N . ASN A 1 174 ? -15.651 0.439 14.761 1.00 92.00 174 ASN A N 1
ATOM 1342 C CA . ASN A 1 174 ? -14.299 0.639 15.232 1.00 92.00 174 ASN A CA 1
ATOM 1343 C C . ASN A 1 174 ? -13.365 0.889 14.057 1.00 92.00 174 ASN A C 1
ATOM 1345 O O . ASN A 1 174 ? -13.614 0.497 12.913 1.00 92.00 174 ASN A O 1
ATOM 1349 N N . LYS A 1 175 ? -12.264 1.558 14.372 1.00 92.88 175 LYS A N 1
ATOM 1350 C CA . LYS A 1 175 ? -11.102 1.560 13.506 1.00 92.88 175 LYS A CA 1
ATOM 1351 C C . LYS A 1 175 ? -10.451 0.182 13.572 1.00 92.88 175 LYS A C 1
ATOM 1353 O O . LYS A 1 175 ? -10.269 -0.354 14.663 1.00 92.88 175 LYS A O 1
ATOM 1358 N N . THR A 1 176 ? -10.188 -0.409 12.417 1.00 93.81 176 THR A N 1
ATOM 1359 C CA . THR A 1 176 ? -9.685 -1.776 12.317 1.00 93.81 176 THR A CA 1
ATOM 1360 C C . THR A 1 176 ? -8.765 -1.928 11.117 1.00 93.81 176 THR A C 1
ATOM 1362 O O . THR A 1 176 ? -8.853 -1.199 10.124 1.00 93.81 176 THR A O 1
ATOM 1365 N N . ALA A 1 177 ? -7.932 -2.958 11.179 1.00 94.62 177 ALA A N 1
ATOM 1366 C CA . ALA A 1 177 ? -7.214 -3.465 10.032 1.00 94.62 177 ALA A CA 1
ATOM 1367 C C . ALA A 1 177 ? -8.189 -3.865 8.911 1.00 94.62 177 ALA A C 1
ATOM 1369 O O . ALA A 1 177 ? -9.022 -4.754 9.087 1.00 94.62 177 ALA A O 1
ATOM 1370 N N . MET A 1 178 ? -8.034 -3.242 7.745 1.00 96.19 178 MET A N 1
ATOM 1371 C CA . MET A 1 178 ? -8.757 -3.495 6.500 1.00 96.19 178 MET A CA 1
ATOM 1372 C C . MET A 1 178 ? -7.747 -3.891 5.423 1.00 96.19 178 MET A C 1
ATOM 1374 O O . MET A 1 178 ? -6.830 -3.132 5.118 1.00 96.19 178 MET A O 1
ATOM 1378 N N . PHE A 1 179 ? -7.888 -5.065 4.816 1.00 97.19 179 PHE A N 1
ATOM 1379 C CA . PHE A 1 179 ? -6.883 -5.570 3.883 1.00 97.19 179 PHE A CA 1
ATOM 1380 C C . PHE A 1 179 ? -7.471 -6.424 2.765 1.00 97.19 179 PHE A C 1
ATOM 1382 O O . PHE A 1 179 ? -8.560 -6.979 2.859 1.00 97.19 179 PHE A O 1
ATOM 1389 N N . LYS A 1 180 ? -6.722 -6.528 1.676 1.00 97.62 180 LYS A N 1
ATOM 1390 C CA . LYS A 1 180 ? -6.963 -7.413 0.541 1.00 97.62 180 LYS A CA 1
ATOM 1391 C C . LYS A 1 180 ? -5.812 -8.396 0.462 1.00 97.62 180 LYS A C 1
ATOM 1393 O O . LYS A 1 180 ? -4.693 -8.058 0.841 1.00 97.62 180 LYS A O 1
ATOM 1398 N N . ILE A 1 181 ? -6.071 -9.584 -0.061 1.00 97.31 181 ILE A N 1
ATOM 1399 C CA . ILE A 1 181 ? -5.036 -10.602 -0.278 1.00 97.31 181 ILE A CA 1
ATOM 1400 C C . ILE A 1 181 ? -4.888 -10.921 -1.760 1.00 97.31 181 ILE A C 1
ATOM 1402 O O . ILE A 1 181 ? -5.798 -10.685 -2.555 1.00 97.31 181 ILE A O 1
ATOM 1406 N N . THR A 1 182 ? -3.749 -11.484 -2.121 1.00 96.56 182 THR A N 1
ATOM 1407 C CA . THR A 1 182 ? -3.435 -11.994 -3.455 1.00 96.56 182 THR A CA 1
ATOM 1408 C C . THR A 1 182 ? -2.717 -13.330 -3.313 1.00 96.56 182 THR A C 1
ATOM 1410 O O . THR A 1 182 ? -2.054 -13.563 -2.308 1.00 96.56 182 THR A O 1
ATOM 1413 N N . ASP A 1 183 ? -2.866 -14.198 -4.307 1.00 95.81 183 ASP A N 1
ATOM 1414 C CA . ASP A 1 183 ? -2.200 -15.500 -4.414 1.00 95.81 183 ASP A CA 1
ATOM 1415 C C . ASP A 1 183 ? -1.397 -15.632 -5.720 1.00 95.81 183 ASP A C 1
ATOM 1417 O O . ASP A 1 183 ? -0.987 -16.725 -6.111 1.00 95.81 183 ASP A O 1
ATOM 1421 N N . ASN A 1 184 ? -1.207 -14.515 -6.426 1.00 94.00 184 ASN A N 1
ATOM 1422 C CA . ASN A 1 184 ? -0.579 -14.464 -7.738 1.00 94.00 184 ASN A CA 1
ATOM 1423 C C . ASN A 1 184 ? 0.278 -13.210 -7.924 1.00 94.00 184 ASN A C 1
ATOM 1425 O O . ASN A 1 184 ? 0.195 -12.542 -8.955 1.00 94.00 184 ASN A O 1
ATOM 1429 N N . PHE A 1 185 ? 1.099 -12.888 -6.924 1.00 93.19 185 PHE A N 1
ATOM 1430 C CA . PHE A 1 185 ? 2.061 -11.784 -6.983 1.00 93.19 185 PHE A CA 1
ATOM 1431 C C . PHE A 1 185 ? 1.402 -10.412 -7.225 1.00 93.19 185 PHE A C 1
ATOM 1433 O O . PHE A 1 185 ? 1.957 -9.539 -7.890 1.00 93.19 185 PHE A O 1
ATOM 1440 N N . GLY A 1 186 ? 0.180 -10.217 -6.720 1.00 91.50 186 GLY A N 1
ATOM 1441 C CA . GLY A 1 186 ? -0.563 -8.964 -6.859 1.00 91.50 186 GLY A CA 1
ATOM 1442 C C . GLY A 1 186 ? -1.279 -8.801 -8.197 1.00 91.50 186 GLY A C 1
ATOM 1443 O O . GLY A 1 186 ? -1.855 -7.738 -8.444 1.00 91.50 186 GLY A O 1
ATOM 1444 N N . GLN A 1 187 ? -1.294 -9.817 -9.069 1.00 89.06 187 GLN A N 1
ATOM 1445 C CA . GLN A 1 187 ? -1.987 -9.710 -10.354 1.00 89.06 187 GLN A CA 1
ATOM 1446 C C . GLN A 1 187 ? -3.496 -9.513 -10.183 1.00 89.06 187 GLN A C 1
ATOM 1448 O O . GLN A 1 187 ? -4.074 -8.666 -10.874 1.00 89.06 187 GLN A O 1
ATOM 1453 N N . SER A 1 188 ? -4.103 -10.201 -9.216 1.00 93.12 188 SER A N 1
ATOM 1454 C CA . SER A 1 188 ? -5.467 -9.968 -8.735 1.00 93.12 188 SER A CA 1
ATOM 1455 C C . SER A 1 188 ? -5.526 -9.907 -7.212 1.00 93.12 188 SER A C 1
ATOM 1457 O O . SER A 1 188 ? -4.688 -10.485 -6.523 1.00 93.12 188 SER A O 1
ATOM 1459 N N . TRP A 1 189 ? -6.548 -9.220 -6.702 1.00 95.69 189 TRP A N 1
ATOM 1460 C CA . TRP A 1 189 ? -6.767 -8.991 -5.277 1.00 95.69 189 TRP A CA 1
ATOM 1461 C C . TRP A 1 189 ? -8.171 -9.421 -4.872 1.00 95.69 189 TRP A C 1
ATOM 1463 O O . TRP A 1 189 ? -9.122 -9.236 -5.635 1.00 95.69 189 TRP A O 1
ATOM 1473 N N . TYR A 1 190 ? -8.293 -9.964 -3.665 1.00 95.88 190 TYR A N 1
ATOM 1474 C CA . TYR A 1 190 ? -9.529 -10.517 -3.128 1.00 95.88 190 TYR A CA 1
ATOM 1475 C C . TYR A 1 190 ? -9.819 -9.960 -1.733 1.00 95.88 190 TYR A C 1
ATOM 1477 O O . TYR A 1 190 ? -8.904 -9.709 -0.947 1.00 95.88 190 TYR A O 1
ATOM 1485 N N . GLY A 1 191 ? -11.105 -9.838 -1.424 1.00 96.56 191 GLY A N 1
ATOM 1486 C CA . GLY A 1 191 ? -11.627 -9.488 -0.108 1.00 96.56 191 GLY A CA 1
ATOM 1487 C C . GLY A 1 191 ? -13.117 -9.800 -0.024 1.00 96.56 191 GLY A C 1
ATOM 1488 O O . GLY A 1 191 ? -13.672 -10.447 -0.918 1.00 96.56 191 GLY A O 1
ATOM 1489 N N . ASP A 1 192 ? -13.771 -9.351 1.044 1.00 96.75 192 ASP A N 1
ATOM 1490 C CA . ASP A 1 192 ? -15.203 -9.558 1.232 1.00 96.75 192 ASP A CA 1
ATOM 1491 C C . ASP A 1 192 ? -16.008 -8.453 0.539 1.00 96.75 192 ASP A C 1
ATOM 1493 O O . ASP A 1 192 ? -15.942 -7.276 0.897 1.00 96.75 192 ASP A O 1
ATOM 1497 N N . GLN A 1 193 ? -16.819 -8.836 -0.446 1.00 94.94 193 GLN A N 1
ATOM 1498 C CA . GLN A 1 193 ? -17.667 -7.907 -1.188 1.00 94.94 193 GLN A CA 1
ATOM 1499 C C . GLN A 1 193 ? -18.681 -7.168 -0.298 1.00 94.94 193 GLN A C 1
ATOM 1501 O O . GLN A 1 193 ? -19.097 -6.054 -0.627 1.00 94.94 193 GLN A O 1
ATOM 1506 N N . SER A 1 194 ? -19.081 -7.752 0.834 1.00 95.50 194 SER A N 1
ATOM 1507 C CA . SER A 1 194 ? -19.957 -7.090 1.806 1.00 95.50 194 SER A CA 1
ATOM 1508 C C . SER A 1 194 ? -19.262 -5.962 2.580 1.00 95.50 194 SER A C 1
ATOM 1510 O O . SER A 1 194 ? -19.941 -5.060 3.072 1.00 95.50 194 SER A O 1
ATOM 1512 N N . ALA A 1 195 ? -17.927 -5.960 2.595 1.00 96.88 195 ALA A N 1
ATOM 1513 C CA . ALA A 1 195 ? -17.072 -4.950 3.205 1.00 96.88 195 ALA A CA 1
ATOM 1514 C C . ALA A 1 195 ? -16.194 -4.251 2.152 1.00 96.88 195 ALA A C 1
ATOM 1516 O O . ALA A 1 195 ? -15.006 -4.013 2.356 1.00 96.88 195 ALA A O 1
ATOM 1517 N N . PHE A 1 196 ? -16.789 -3.908 1.005 1.00 97.00 196 PHE A N 1
ATOM 1518 C CA . PHE A 1 196 ? -16.125 -3.157 -0.069 1.00 97.00 196 PHE A CA 1
ATOM 1519 C C . PHE A 1 196 ? -14.858 -3.821 -0.635 1.00 97.00 196 PHE A C 1
ATOM 1521 O O . PHE A 1 196 ? -13.888 -3.145 -0.998 1.00 97.00 196 PHE A O 1
ATOM 1528 N N . ASP A 1 197 ? -14.889 -5.150 -0.717 1.00 96.75 197 ASP A N 1
ATOM 1529 C CA . ASP A 1 197 ? -13.781 -6.006 -1.134 1.00 96.75 197 ASP A CA 1
ATOM 1530 C C . ASP A 1 197 ? -12.571 -5.940 -0.186 1.00 96.75 197 ASP A C 1
ATOM 1532 O O . ASP A 1 197 ? -11.449 -6.196 -0.618 1.00 96.75 197 ASP A O 1
ATOM 1536 N N . PHE A 1 198 ? -12.782 -5.613 1.094 1.00 98.00 198 PHE A N 1
ATOM 1537 C CA . PHE A 1 198 ? -11.796 -5.774 2.165 1.00 98.00 198 PHE A CA 1
ATOM 1538 C C . PHE A 1 198 ? -12.147 -6.977 3.039 1.00 98.00 198 PHE A C 1
ATOM 1540 O O . PHE A 1 198 ? -13.303 -7.205 3.378 1.00 98.00 198 PHE A O 1
ATOM 1547 N N . TYR A 1 199 ? -11.142 -7.741 3.441 1.00 97.56 199 TYR A N 1
ATOM 1548 C CA . TYR A 1 199 ? -11.183 -8.441 4.718 1.00 97.56 199 TYR A CA 1
ATOM 1549 C C . TYR A 1 199 ? -10.901 -7.448 5.845 1.00 97.56 199 TYR A C 1
ATOM 1551 O O . TYR A 1 199 ? -10.248 -6.426 5.634 1.00 97.56 199 TYR A O 1
ATOM 1559 N N . TYR A 1 200 ? -11.385 -7.749 7.042 1.00 95.69 200 TYR A N 1
ATOM 1560 C CA . TYR A 1 200 ? -11.132 -6.934 8.222 1.00 95.69 200 TYR A CA 1
ATOM 1561 C C . TYR A 1 200 ? -11.095 -7.797 9.479 1.00 95.69 200 TYR A C 1
ATOM 1563 O O . TYR A 1 200 ? -11.558 -8.940 9.458 1.00 95.69 200 TYR A O 1
ATOM 1571 N N . VAL A 1 201 ? -10.534 -7.261 10.565 1.00 93.62 201 VAL A N 1
ATOM 1572 C CA . VAL A 1 201 ? -10.593 -7.910 11.881 1.00 93.62 201 VAL A CA 1
ATOM 1573 C C . VAL A 1 201 ? -11.924 -7.534 12.549 1.00 93.62 201 VAL A C 1
ATOM 1575 O O . VAL A 1 201 ? -12.134 -6.346 12.812 1.00 93.62 201 VAL A O 1
ATOM 1578 N N . PRO A 1 202 ? -12.835 -8.498 12.794 1.00 93.19 202 PRO A N 1
ATOM 1579 C CA . PRO A 1 202 ? -14.130 -8.234 13.420 1.00 93.19 202 PRO A CA 1
ATOM 1580 C C . PRO A 1 202 ? -13.996 -7.825 14.887 1.00 93.19 202 PRO A C 1
ATOM 1582 O O . PRO A 1 202 ? -13.050 -8.235 15.564 1.00 93.19 202 PRO A O 1
ATOM 1585 N N . ASP A 1 203 ? -14.989 -7.097 15.397 1.00 92.31 203 ASP A N 1
ATOM 1586 C CA . ASP A 1 203 ? -15.030 -6.647 16.795 1.00 92.31 203 ASP A CA 1
ATOM 1587 C C . ASP A 1 203 ? -14.942 -7.830 17.776 1.00 92.31 203 ASP A C 1
ATOM 1589 O O . ASP A 1 203 ? -14.248 -7.745 18.787 1.00 92.31 203 ASP A O 1
ATOM 1593 N N . GLU A 1 204 ? -15.534 -8.982 17.438 1.00 93.38 204 GLU A N 1
ATOM 1594 C CA . GLU A 1 204 ? -15.518 -10.176 18.290 1.00 93.38 204 GLU A CA 1
ATOM 1595 C C . GLU A 1 204 ? -14.107 -10.730 18.536 1.00 93.38 204 GLU A C 1
ATOM 1597 O O . GLU A 1 204 ? -13.874 -11.396 19.545 1.00 93.38 204 GLU A O 1
ATOM 1602 N N . VAL A 1 205 ? -13.159 -10.476 17.627 1.00 91.44 205 VAL A N 1
ATOM 1603 C CA . VAL A 1 205 ? -11.754 -10.871 17.811 1.00 91.44 205 VAL A CA 1
ATOM 1604 C C . VAL A 1 205 ? -11.089 -9.978 18.853 1.00 91.44 205 VAL A C 1
ATOM 1606 O O . VAL A 1 205 ? -10.371 -10.480 19.717 1.00 91.44 205 VAL A O 1
ATOM 1609 N N . PHE A 1 206 ? -11.341 -8.669 18.808 1.00 88.75 206 PHE A N 1
ATOM 1610 C CA . PHE A 1 206 ? -10.821 -7.742 19.811 1.00 88.75 206 PHE A CA 1
ATOM 1611 C C . PHE A 1 206 ? -11.458 -7.985 21.180 1.00 88.75 206 PHE A C 1
ATOM 1613 O O . PHE A 1 206 ? -10.739 -8.010 22.177 1.00 88.75 206 PHE A O 1
ATOM 1620 N N . ASP A 1 207 ? -12.762 -8.257 21.228 1.00 90.44 207 ASP A N 1
ATOM 1621 C CA . ASP A 1 207 ? -13.462 -8.632 22.458 1.00 90.44 207 ASP A CA 1
ATOM 1622 C C . ASP A 1 207 ? -12.852 -9.893 23.094 1.00 90.44 207 ASP A C 1
ATOM 1624 O O . ASP A 1 207 ? -12.638 -9.937 24.308 1.00 90.44 207 ASP A O 1
ATOM 1628 N N . ASP A 1 208 ? -12.525 -10.912 22.288 1.00 92.06 208 ASP A N 1
ATOM 1629 C CA . ASP A 1 208 ? -11.868 -12.133 22.768 1.00 92.06 208 ASP A CA 1
ATOM 1630 C C . ASP A 1 208 ? -10.463 -11.840 23.317 1.00 92.06 208 ASP A C 1
ATOM 1632 O O . ASP A 1 208 ? -10.136 -12.267 24.428 1.00 92.06 208 ASP A O 1
ATOM 1636 N N . ILE A 1 209 ? -9.660 -11.035 22.610 1.00 88.38 209 ILE A N 1
ATOM 1637 C CA . ILE A 1 209 ? -8.329 -10.607 23.071 1.00 88.38 209 ILE A CA 1
ATOM 1638 C C . ILE A 1 209 ? -8.439 -9.867 24.409 1.00 88.38 209 ILE A C 1
ATOM 1640 O O . ILE A 1 209 ? -7.799 -10.272 25.386 1.00 88.38 209 ILE A O 1
ATOM 1644 N N . LEU A 1 210 ? -9.280 -8.831 24.482 1.00 87.31 210 LEU A N 1
ATOM 1645 C CA . LEU A 1 210 ? -9.469 -8.011 25.680 1.00 87.31 210 LEU A CA 1
ATOM 1646 C C . LEU A 1 210 ? -10.015 -8.830 26.854 1.00 87.31 210 LEU A C 1
ATOM 1648 O O . LEU A 1 210 ? -9.628 -8.586 27.994 1.00 87.31 210 LEU A O 1
ATOM 1652 N N . SER A 1 211 ? -10.821 -9.867 26.599 1.00 90.38 211 SER A N 1
ATOM 1653 C CA . SER A 1 211 ? -11.310 -10.771 27.650 1.00 90.38 211 SER A CA 1
ATOM 1654 C C . SER A 1 211 ? -10.196 -11.536 28.381 1.00 90.38 211 SER A C 1
ATOM 1656 O O . SER A 1 211 ? -10.392 -12.000 29.508 1.00 90.38 211 SER A O 1
ATOM 1658 N N . THR A 1 212 ? -9.025 -11.670 27.748 1.00 88.69 212 THR A N 1
ATOM 1659 C CA . THR A 1 212 ? -7.847 -12.346 28.312 1.00 88.69 212 THR A CA 1
ATOM 1660 C C . THR A 1 212 ? -6.800 -11.386 28.869 1.00 88.69 212 THR A C 1
ATOM 1662 O O . THR A 1 212 ? -5.888 -11.821 29.581 1.00 88.69 212 THR A O 1
ATOM 1665 N N . TRP A 1 213 ? -6.905 -10.096 28.554 1.00 88.19 213 TRP A N 1
ATOM 1666 C CA . TRP A 1 213 ? -5.954 -9.081 28.986 1.00 88.19 213 TRP A CA 1
ATOM 1667 C C . TRP A 1 213 ? -6.198 -8.648 30.437 1.00 88.19 213 TRP A C 1
ATOM 1669 O O . TRP A 1 213 ? -7.279 -8.844 30.993 1.00 88.19 213 TRP A O 1
ATOM 1679 N N . PRO A 1 214 ? -5.183 -8.072 31.105 1.00 88.25 214 PRO A N 1
ATOM 1680 C CA . PRO A 1 214 ? -5.409 -7.357 32.350 1.00 88.25 214 PRO A CA 1
ATOM 1681 C C . PRO A 1 214 ? -6.348 -6.173 32.100 1.00 88.25 214 PRO A C 1
ATOM 1683 O O . PRO A 1 214 ? -6.130 -5.404 31.175 1.00 88.25 214 PRO A O 1
ATOM 1686 N N . ASN A 1 215 ? -7.329 -5.962 32.974 1.00 89.62 215 ASN A N 1
ATOM 1687 C CA . ASN A 1 215 ? -8.255 -4.825 32.848 1.00 89.62 215 ASN A CA 1
ATOM 1688 C C . ASN A 1 215 ? -7.634 -3.490 33.299 1.00 89.62 215 ASN A C 1
ATOM 1690 O O . ASN A 1 215 ? -8.311 -2.466 33.328 1.00 89.62 215 ASN A O 1
ATOM 1694 N N . THR A 1 216 ? -6.376 -3.503 33.746 1.00 92.00 216 THR A N 1
ATOM 1695 C CA . THR A 1 216 ? -5.675 -2.315 34.232 1.00 92.00 216 THR A CA 1
ATOM 1696 C C . THR A 1 216 ? -4.193 -2.380 33.896 1.00 92.00 216 THR A C 1
ATOM 1698 O O . THR A 1 216 ? -3.562 -3.408 34.163 1.00 92.00 216 THR A O 1
ATOM 1701 N N . ASP A 1 217 ? -3.633 -1.268 33.429 1.00 89.81 217 ASP A N 1
ATOM 1702 C CA . ASP A 1 217 ? -2.191 -1.025 33.390 1.00 89.81 217 ASP A CA 1
ATOM 1703 C C . ASP A 1 217 ? -1.765 -0.211 34.618 1.00 89.81 217 ASP A C 1
ATOM 170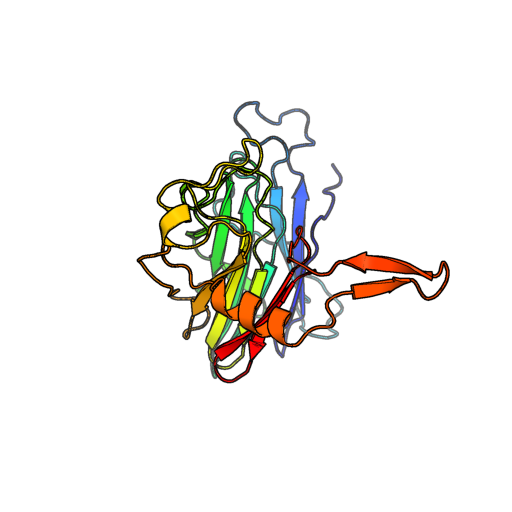5 O O . ASP A 1 217 ? -2.494 0.672 35.074 1.00 89.81 217 ASP A O 1
ATOM 1709 N N . VAL A 1 218 ? -0.594 -0.524 35.172 1.00 93.56 218 VAL A N 1
ATOM 1710 C CA . VAL A 1 218 ? -0.025 0.192 36.320 1.00 93.56 218 VAL A CA 1
ATOM 1711 C C . VAL A 1 218 ? 1.318 0.759 35.900 1.00 93.56 218 VAL A C 1
ATOM 1713 O O . VAL A 1 218 ? 2.276 0.003 35.727 1.00 93.56 218 VAL A O 1
ATOM 1716 N N . ASP A 1 219 ? 1.406 2.086 35.813 1.00 91.56 219 ASP A N 1
ATOM 1717 C CA . ASP A 1 219 ? 2.657 2.769 35.500 1.00 91.56 219 ASP A CA 1
ATOM 1718 C C . ASP A 1 219 ? 3.711 2.389 36.563 1.00 91.56 219 ASP A C 1
ATOM 1720 O O . ASP A 1 219 ? 3.550 2.702 37.750 1.00 91.56 219 ASP A O 1
ATOM 1724 N N . PRO A 1 220 ? 4.814 1.723 36.176 1.00 92.56 220 PRO A N 1
ATOM 1725 C CA . PRO A 1 220 ? 5.803 1.221 37.126 1.00 92.56 220 PRO A CA 1
ATOM 1726 C C . PRO A 1 220 ? 6.596 2.335 37.830 1.00 92.56 220 PRO A C 1
ATOM 1728 O O . PRO A 1 220 ? 7.236 2.080 38.853 1.00 92.56 220 PRO A O 1
ATOM 1731 N N . CYS A 1 221 ? 6.587 3.556 37.295 1.00 94.56 221 CYS A N 1
ATOM 1732 C CA . CYS A 1 221 ? 7.294 4.716 37.824 1.00 94.56 221 CYS A CA 1
ATOM 1733 C C . CYS A 1 221 ? 6.417 5.559 38.758 1.00 94.56 221 CYS A C 1
ATOM 1735 O O . CYS A 1 221 ? 6.918 6.062 39.768 1.00 94.56 221 CYS A O 1
ATOM 1737 N N . THR A 1 222 ? 5.138 5.743 38.425 1.00 95.81 222 THR A N 1
ATOM 1738 C CA . THR A 1 222 ? 4.226 6.639 39.162 1.00 95.81 222 THR A CA 1
ATOM 1739 C C . THR A 1 222 ? 3.218 5.894 40.037 1.00 95.81 222 THR A C 1
ATOM 1741 O O . THR A 1 222 ? 2.751 6.447 41.036 1.00 95.81 222 THR A O 1
ATOM 1744 N N . GLY A 1 223 ? 2.916 4.634 39.710 1.00 93.94 223 GLY A N 1
ATOM 1745 C CA . GLY A 1 223 ? 1.841 3.853 40.319 1.00 93.94 223 GLY A CA 1
ATOM 1746 C C . GLY A 1 223 ? 0.441 4.291 39.882 1.00 93.94 223 GLY A C 1
ATOM 1747 O O . GLY A 1 223 ? -0.533 3.884 40.517 1.00 93.94 223 GLY A O 1
ATOM 1748 N N . GLU A 1 224 ? 0.334 5.142 38.856 1.00 95.31 224 GLU A N 1
ATOM 1749 C CA . GLU A 1 224 ? -0.941 5.497 38.236 1.00 95.31 224 GLU A CA 1
ATOM 1750 C C . GLU A 1 224 ? -1.579 4.257 37.599 1.00 95.31 224 GLU A C 1
ATOM 1752 O O . GLU A 1 224 ? -0.880 3.403 37.053 1.00 95.31 224 GLU A O 1
ATOM 1757 N N . ILE A 1 225 ? -2.902 4.138 37.731 1.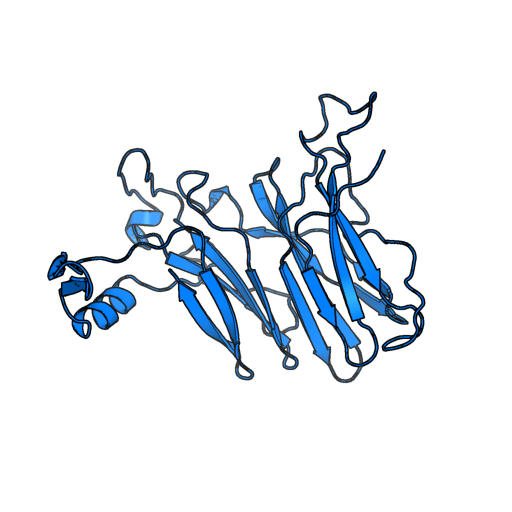00 93.19 225 ILE A N 1
ATOM 1758 C CA . ILE A 1 225 ? -3.671 3.005 37.218 1.00 93.19 225 ILE A CA 1
ATOM 1759 C C . ILE A 1 225 ? -4.529 3.507 36.063 1.00 93.19 225 ILE A C 1
ATOM 1761 O O . ILE A 1 225 ? -5.388 4.366 36.272 1.00 93.19 225 ILE A O 1
ATOM 1765 N N . SER A 1 226 ? -4.325 2.924 34.888 1.00 90.69 226 SER A N 1
ATOM 1766 C CA . SER A 1 226 ? -5.149 3.137 33.700 1.00 90.69 226 SER A CA 1
ATOM 1767 C C . SER A 1 226 ? -6.068 1.938 33.511 1.00 90.69 226 SER A C 1
ATOM 1769 O O . SER A 1 226 ? -5.622 0.798 33.627 1.00 90.69 226 SER A O 1
ATOM 1771 N N . GLU A 1 227 ? -7.349 2.176 33.244 1.00 90.56 227 GLU A N 1
ATOM 1772 C CA . GLU A 1 227 ? -8.284 1.111 32.872 1.00 90.56 227 GLU A CA 1
ATOM 1773 C C . GLU A 1 227 ? -8.044 0.702 31.414 1.00 90.56 227 GLU A C 1
ATOM 1775 O O . GLU A 1 227 ? -7.762 1.549 30.567 1.00 90.56 227 GLU A O 1
ATOM 1780 N N . ILE A 1 228 ? -8.117 -0.600 31.142 1.00 85.44 228 ILE A N 1
ATOM 1781 C CA . ILE A 1 228 ? -8.052 -1.169 29.795 1.00 85.44 228 ILE A CA 1
ATOM 1782 C C . ILE A 1 228 ? -9.435 -1.745 29.499 1.00 85.44 228 ILE A C 1
ATOM 1784 O O . ILE A 1 228 ? -9.732 -2.883 29.861 1.00 85.44 228 ILE A O 1
ATOM 1788 N N . ASP A 1 229 ? -10.299 -0.927 28.906 1.00 82.50 229 ASP A N 1
ATOM 1789 C CA . ASP A 1 229 ? -11.700 -1.248 28.609 1.00 82.50 229 ASP A CA 1
ATOM 1790 C C . ASP A 1 229 ? -12.037 -1.201 27.110 1.00 82.50 229 ASP A C 1
ATOM 1792 O O . ASP A 1 229 ? -13.116 -1.643 26.714 1.00 82.50 229 ASP A O 1
ATOM 1796 N N . ASN A 1 230 ? -11.127 -0.696 26.274 1.00 79.88 230 ASN A N 1
ATOM 1797 C CA . ASN A 1 230 ? -11.279 -0.634 24.825 1.00 79.88 230 ASN A CA 1
ATOM 1798 C C . ASN A 1 230 ? -9.911 -0.617 24.116 1.00 79.88 230 ASN A C 1
ATOM 1800 O O . ASN A 1 230 ? -8.863 -0.497 24.754 1.00 79.88 230 ASN A O 1
ATOM 1804 N N . PHE A 1 231 ? -9.926 -0.697 22.787 1.00 80.25 231 PHE A N 1
ATOM 1805 C CA . PHE A 1 231 ? -8.767 -0.505 21.927 1.00 80.25 231 PHE A CA 1
ATOM 1806 C C . PHE A 1 231 ? -8.956 0.713 21.012 1.00 80.25 231 PHE A C 1
ATOM 1808 O O . PHE A 1 231 ? -10.066 1.080 20.628 1.00 80.25 231 PHE A O 1
ATOM 1815 N N . TRP A 1 232 ? -7.846 1.351 20.660 1.00 78.50 232 TRP A N 1
ATOM 1816 C CA . TRP A 1 232 ? -7.772 2.349 19.601 1.00 78.50 232 TRP A CA 1
ATOM 1817 C C . TRP A 1 232 ? -6.392 2.244 18.972 1.00 78.50 232 TRP A C 1
ATOM 1819 O O . TRP A 1 232 ? -5.413 2.126 19.705 1.00 78.50 232 TRP A O 1
ATOM 1829 N N . SER A 1 233 ? -6.318 2.308 17.645 1.00 79.38 233 SER A N 1
ATOM 1830 C CA . SER A 1 233 ? -5.044 2.431 16.946 1.00 79.38 233 SER A CA 1
ATOM 1831 C C . SER A 1 233 ? -5.004 3.728 16.155 1.00 79.38 233 SER A C 1
ATOM 1833 O O . SER A 1 233 ? -6.004 4.178 15.579 1.00 79.38 233 SER A O 1
ATOM 1835 N N . TRP A 1 234 ? -3.849 4.387 16.203 1.00 79.50 234 TRP A N 1
ATOM 1836 C CA . TRP A 1 234 ? -3.612 5.604 15.436 1.00 79.50 234 TRP A CA 1
ATOM 1837 C C . TRP A 1 234 ? -3.255 5.255 13.991 1.00 79.50 234 TRP A C 1
ATOM 1839 O O . TRP A 1 234 ? -4.059 4.674 13.281 1.00 79.50 234 TRP A O 1
ATOM 1849 N N . TYR A 1 235 ? -2.104 5.678 13.488 1.00 81.50 235 TYR A N 1
ATOM 1850 C CA . TYR A 1 235 ? -1.685 5.388 12.112 1.00 81.50 235 TYR A CA 1
ATOM 1851 C C . TYR A 1 235 ? -0.504 4.420 12.078 1.00 81.50 235 TYR A C 1
ATOM 1853 O O . TYR A 1 235 ? 0.011 4.108 11.009 1.00 81.50 235 TYR A O 1
ATOM 1861 N N . GLU A 1 236 ? -0.065 3.976 13.255 1.00 78.50 236 GLU A N 1
ATOM 1862 C CA . GLU A 1 236 ? 1.066 3.084 13.441 1.00 78.50 236 GLU A CA 1
ATOM 1863 C C . GLU A 1 236 ? 0.552 1.645 13.443 1.00 78.50 236 GLU A C 1
ATOM 1865 O O . GLU A 1 236 ? 0.101 1.113 14.458 1.00 78.50 236 GLU A O 1
ATOM 1870 N N . PHE A 1 237 ? 0.606 1.031 12.265 1.00 88.19 237 PHE A N 1
ATOM 1871 C CA . PHE A 1 237 ? 0.308 -0.379 12.072 1.00 88.19 237 PHE A CA 1
ATOM 1872 C C . PHE A 1 237 ? 1.339 -0.995 11.116 1.00 88.19 237 PHE A C 1
ATOM 1874 O O . PHE A 1 237 ? 1.982 -0.287 10.340 1.00 88.19 237 PHE A O 1
ATOM 1881 N N . ASP A 1 238 ? 1.515 -2.312 11.181 1.00 91.06 238 ASP A N 1
ATOM 1882 C CA . ASP A 1 238 ? 2.226 -3.087 10.160 1.00 91.06 238 ASP A CA 1
ATOM 1883 C C . ASP A 1 238 ? 1.431 -4.348 9.836 1.00 91.06 238 ASP A C 1
ATOM 1885 O O . ASP A 1 238 ? 0.743 -4.916 10.691 1.00 91.06 238 ASP A O 1
ATOM 1889 N N . MET A 1 239 ? 1.544 -4.799 8.591 1.00 93.56 239 MET A N 1
ATOM 1890 C CA . MET A 1 239 ? 0.928 -6.036 8.138 1.00 93.56 239 MET A CA 1
ATOM 1891 C C . MET A 1 239 ? 1.913 -6.837 7.298 1.00 93.56 239 MET A C 1
ATOM 1893 O O . MET A 1 239 ? 2.517 -6.329 6.353 1.00 93.56 239 MET A O 1
ATOM 1897 N N . ARG A 1 240 ? 2.050 -8.123 7.618 1.00 94.69 240 ARG A N 1
ATOM 1898 C CA . ARG A 1 240 ? 2.931 -9.061 6.916 1.00 94.69 240 ARG A CA 1
ATOM 1899 C C . ARG A 1 240 ? 2.192 -10.329 6.554 1.00 94.69 240 ARG A C 1
ATOM 1901 O O . ARG A 1 240 ? 1.295 -10.756 7.270 1.00 94.69 240 ARG A O 1
ATOM 1908 N N . VAL A 1 241 ? 2.583 -10.934 5.443 1.00 95.44 241 VAL A N 1
ATOM 1909 C CA . VAL A 1 241 ? 2.080 -12.245 5.033 1.00 95.44 241 VAL A CA 1
ATOM 1910 C C . VAL A 1 241 ? 3.157 -13.291 5.304 1.00 95.44 241 VAL A C 1
ATOM 1912 O O . VAL A 1 241 ? 4.332 -13.054 5.020 1.00 95.44 241 VAL A O 1
ATOM 1915 N N . ASP A 1 242 ? 2.786 -14.435 5.876 1.00 94.31 242 ASP A N 1
ATOM 1916 C CA . ASP A 1 242 ? 3.709 -15.568 5.989 1.00 94.31 242 ASP A CA 1
ATOM 1917 C C . ASP A 1 242 ? 3.737 -16.422 4.714 1.00 94.31 242 ASP A C 1
ATOM 1919 O O . ASP A 1 242 ? 3.048 -16.137 3.737 1.00 94.31 242 ASP A O 1
ATOM 1923 N N . GLY A 1 243 ? 4.559 -17.476 4.708 1.00 92.06 243 GLY A N 1
ATOM 1924 C CA . GLY A 1 243 ? 4.728 -18.368 3.557 1.00 92.06 243 GLY A CA 1
ATOM 1925 C C . GLY A 1 243 ? 3.451 -19.088 3.106 1.00 92.06 243 GLY A C 1
ATOM 1926 O O . GLY A 1 243 ? 3.353 -19.442 1.931 1.00 92.06 243 GLY A O 1
ATOM 1927 N N . ASP A 1 244 ? 2.478 -19.268 4.001 1.00 94.00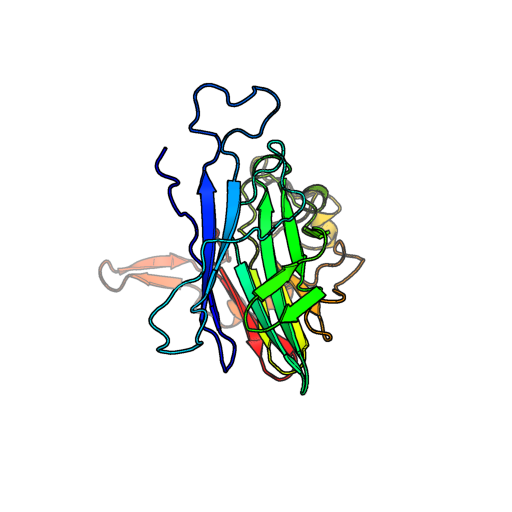 244 ASP A N 1
ATOM 1928 C CA . ASP A 1 244 ? 1.215 -19.961 3.730 1.00 94.00 244 ASP A CA 1
ATOM 1929 C C . ASP A 1 244 ? 0.091 -18.990 3.326 1.00 94.00 244 ASP A C 1
ATOM 1931 O O . ASP A 1 244 ? -1.012 -19.426 2.995 1.00 94.00 244 ASP A O 1
ATOM 1935 N N . GLY A 1 245 ? 0.363 -17.681 3.329 1.00 93.06 245 GLY A N 1
ATOM 1936 C CA . GLY A 1 245 ? -0.616 -16.651 2.998 1.00 93.06 245 GLY A CA 1
ATOM 1937 C C . GLY A 1 245 ? -1.395 -16.117 4.200 1.00 93.06 245 GLY A C 1
ATOM 1938 O O . GLY A 1 245 ? -2.357 -15.374 4.006 1.00 93.06 245 GLY A O 1
ATOM 1939 N N . ASN A 1 246 ? -1.015 -16.457 5.438 1.00 94.94 246 ASN A N 1
ATOM 1940 C CA . ASN A 1 246 ? -1.729 -15.943 6.606 1.00 94.94 246 ASN A CA 1
ATOM 1941 C C . ASN A 1 246 ? -1.284 -14.506 6.921 1.00 94.94 246 ASN A C 1
ATOM 1943 O O . ASN A 1 246 ? -0.078 -14.227 6.927 1.00 94.94 246 ASN A O 1
ATOM 1947 N N . PRO A 1 247 ? -2.230 -13.598 7.218 1.00 94.69 247 PRO A N 1
ATOM 1948 C CA . PRO A 1 247 ? -1.915 -12.236 7.620 1.00 94.69 247 PRO A CA 1
ATOM 1949 C C . PRO A 1 247 ? -1.451 -12.179 9.083 1.00 94.69 247 PRO A C 1
ATOM 1951 O O . PRO A 1 247 ? -2.046 -12.784 9.974 1.00 94.69 247 PRO A O 1
ATOM 1954 N N . HIS A 1 248 ? -0.415 -11.385 9.327 1.00 94.62 248 HIS A N 1
ATOM 1955 C CA . HIS A 1 248 ? 0.114 -11.016 10.637 1.00 94.62 248 HIS A CA 1
ATOM 1956 C C . HIS A 1 248 ? -0.018 -9.507 10.772 1.00 94.62 248 HIS A C 1
ATOM 1958 O O . HIS A 1 248 ? 0.511 -8.774 9.939 1.00 94.62 248 HIS A O 1
ATOM 1964 N N . ILE A 1 249 ? -0.741 -9.049 11.790 1.00 92.25 249 ILE A N 1
ATOM 1965 C CA . ILE A 1 249 ? -1.131 -7.645 11.941 1.00 92.25 249 ILE A CA 1
ATOM 1966 C C . ILE A 1 249 ? -0.631 -7.149 13.293 1.00 92.25 249 ILE A C 1
ATOM 1968 O O . ILE A 1 249 ? -0.848 -7.796 14.319 1.00 92.25 249 ILE A O 1
ATOM 1972 N N . VAL A 1 250 ? 0.028 -5.996 13.283 1.00 89.12 250 VAL A N 1
ATOM 1973 C CA . VAL A 1 250 ? 0.440 -5.270 14.483 1.00 89.12 250 VAL A CA 1
ATOM 1974 C C . VAL A 1 250 ? -0.210 -3.897 14.437 1.00 89.12 250 VAL A C 1
ATOM 1976 O O . VAL A 1 250 ? -0.091 -3.199 13.436 1.00 89.12 250 VAL A O 1
ATOM 1979 N N . MET A 1 251 ? -0.890 -3.528 15.517 1.00 84.56 251 MET A N 1
ATOM 1980 C CA . MET A 1 251 ? -1.550 -2.235 15.696 1.00 84.56 251 MET A CA 1
ATOM 1981 C C . MET A 1 251 ? -1.099 -1.642 17.033 1.00 84.56 251 MET A C 1
ATOM 1983 O O . MET A 1 251 ? -0.948 -2.390 18.006 1.00 84.56 251 MET A O 1
ATOM 1987 N N . SER A 1 252 ? -0.879 -0.327 17.071 1.00 71.25 252 SER A N 1
ATOM 1988 C CA . SER A 1 252 ? -0.530 0.427 18.288 1.00 71.25 252 SER A CA 1
ATOM 1989 C C . SER A 1 252 ? -1.331 1.709 18.466 1.00 71.25 252 SER A C 1
ATOM 1991 O O . SER A 1 252 ? -1.824 2.256 17.447 1.00 71.25 252 SER A O 1
#

Solvent-accessible surface area (backbone atoms only — not comparable to full-atom values): 13767 Å² total; per-residue (Å²): 123,85,64,52,78,39,55,77,36,74,55,65,61,99,56,28,46,36,45,33,31,23,26,53,61,36,83,47,99,81,56,56,92,82,32,28,88,50,19,27,44,44,33,34,34,31,31,69,65,19,72,91,45,88,40,69,45,80,75,39,66,50,53,87,78,72,52,53,60,44,21,35,37,62,52,21,62,24,52,27,41,60,104,84,46,60,35,46,36,40,34,24,31,22,80,63,79,52,32,28,34,35,33,38,43,78,42,56,56,91,78,43,70,40,52,45,71,76,38,83,72,42,62,52,84,56,33,26,49,84,88,59,49,31,71,56,41,38,22,43,30,61,74,17,23,23,36,40,32,29,41,24,35,37,24,41,25,32,73,91,80,71,42,59,34,75,60,9,60,80,72,46,73,56,74,32,52,36,30,27,37,21,71,54,61,63,77,52,78,46,46,36,72,93,54,81,41,26,38,66,65,52,69,70,56,54,53,54,53,56,73,73,48,71,59,55,49,64,44,90,87,79,68,50,75,44,79,50,87,77,87,79,60,64,67,56,64,51,63,42,48,48,91,87,51,51,81,45,79,46,77,71